Protein AF-A0A944GH85-F1 (afdb_monomer)

Mean predicted aligned error: 10.37 Å

Radius of gyration: 23.71 Å; Cα contacts (8 Å, |Δi|>4): 138; chains: 1; bounding box: 68×37×84 Å

Solvent-accessible surface area (backbone atoms only — not comparable to full-atom values): 10279 Å² total; per-residue (Å²): 141,82,88,80,88,76,78,88,73,72,78,79,69,80,68,76,76,74,79,62,44,59,93,71,36,67,40,36,48,53,29,50,53,38,44,48,54,23,47,62,58,43,55,58,52,75,75,47,80,87,75,68,95,40,72,68,58,46,54,49,38,52,52,55,42,50,52,43,49,52,54,26,48,54,42,37,52,53,26,41,78,73,17,42,66,63,24,52,51,52,31,59,75,52,66,30,61,70,53,49,49,55,51,54,58,59,68,44,48,62,51,52,53,51,43,54,49,42,56,52,53,31,55,53,26,57,76,67,70,36,60,71,57,32,54,49,40,53,52,53,46,52,53,45,52,53,51,54,52,51,51,34,54,49,44,51,68,72,47,93,46,85,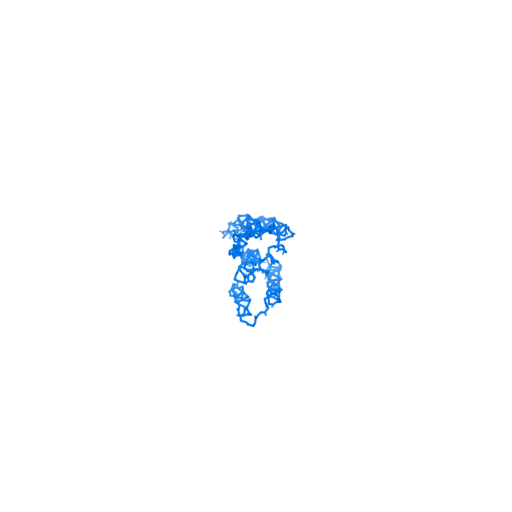84,50,46,62,53,37,48,49,52,51,47,62,57,54,63,75,59,60,134

pLDDT: mean 77.62, std 16.36, range [34.31, 96.69]

Secondary structure (DSSP, 8-state):
---------------------GGG-HHHHHHHHHHHHHHHHHGGGGGS--S---HHHHHHHHHHHHHHHHHHHHHHHHHIIIIIHHHHHHHHHTT-HHHHHHHHHHHHHHHHHHHHHHHHHHHHHHHTT-HHHHHHHHHHHHHHHHHHHHHHHHHHHH---TTTHHHHHHHHHHHHHTT--

Structure (mmCIF, N/CA/C/O backbone):
data_AF-A0A944GH85-F1
#
_entry.id   AF-A0A944GH85-F1
#
loop_
_atom_site.group_PDB
_atom_site.id
_atom_site.type_symbol
_atom_site.label_atom_id
_atom_site.label_alt_id
_atom_site.label_comp_id
_atom_site.label_asym_id
_atom_site.label_entity_id
_atom_site.label_seq_id
_atom_site.pdbx_PDB_ins_code
_atom_site.Cartn_x
_atom_site.Cartn_y
_atom_site.Cartn_z
_atom_site.occupancy
_atom_site.B_iso_or_equiv
_atom_site.auth_seq_id
_atom_site.auth_comp_id
_atom_site.auth_asym_id
_atom_site.auth_atom_id
_atom_site.pdbx_PDB_model_num
ATOM 1 N N . MET A 1 1 ? -49.599 19.030 59.925 1.00 36.84 1 MET A N 1
ATOM 2 C CA . MET A 1 1 ? -49.113 19.370 58.568 1.00 36.84 1 MET A CA 1
ATOM 3 C C . MET A 1 1 ? -48.022 18.384 58.174 1.00 36.84 1 MET A C 1
ATOM 5 O O . MET A 1 1 ? -47.006 18.337 58.848 1.00 36.84 1 MET A O 1
ATOM 9 N N . LYS A 1 2 ? -48.252 17.552 57.149 1.00 38.12 2 LYS A N 1
ATOM 10 C CA . LYS A 1 2 ? -47.251 16.653 56.547 1.00 38.12 2 LYS A CA 1
ATOM 11 C C . LYS A 1 2 ? -47.088 17.080 55.089 1.00 38.12 2 LYS A C 1
ATOM 13 O O . LYS A 1 2 ? -48.038 16.959 54.322 1.00 38.12 2 LYS A O 1
ATOM 18 N N . ILE A 1 3 ? -45.922 17.609 54.735 1.00 49.47 3 ILE A N 1
ATOM 19 C CA . ILE A 1 3 ? -45.565 17.924 53.349 1.00 49.47 3 ILE A CA 1
ATOM 20 C C . ILE A 1 3 ? -45.275 16.588 52.657 1.00 49.47 3 ILE A C 1
ATOM 22 O O . ILE A 1 3 ? -44.368 15.863 53.061 1.00 49.47 3 ILE A O 1
ATOM 26 N N . ARG A 1 4 ? -46.086 16.227 51.657 1.00 47.75 4 ARG A N 1
ATOM 27 C CA . ARG A 1 4 ? -45.824 15.082 50.780 1.00 47.75 4 ARG A CA 1
ATOM 28 C C . ARG A 1 4 ? -44.903 15.547 49.655 1.00 47.75 4 ARG A C 1
ATOM 30 O O . ARG A 1 4 ? -45.365 16.137 48.687 1.00 47.75 4 ARG A O 1
ATOM 37 N N . ILE A 1 5 ? -43.610 15.271 49.797 1.00 58.72 5 ILE A N 1
ATOM 38 C CA . ILE A 1 5 ? -42.673 15.219 48.673 1.00 58.72 5 ILE A CA 1
ATOM 39 C C . ILE A 1 5 ? -42.974 13.893 47.973 1.00 58.72 5 ILE A C 1
ATOM 41 O O . ILE A 1 5 ? -42.560 12.839 48.447 1.00 58.72 5 ILE A O 1
ATOM 45 N N . LEU A 1 6 ? -43.791 13.922 46.920 1.00 44.78 6 LEU A N 1
ATOM 46 C CA . LEU A 1 6 ? -44.064 12.742 46.107 1.00 44.78 6 LEU A CA 1
ATOM 47 C C . LEU A 1 6 ? -43.584 13.000 44.679 1.00 44.78 6 LEU A C 1
ATOM 49 O O . LEU A 1 6 ? -44.248 13.658 43.888 1.00 44.78 6 LEU A O 1
ATOM 53 N N . SER A 1 7 ? -42.399 12.454 44.418 1.00 53.16 7 SER A N 1
ATOM 54 C CA . SER A 1 7 ? -42.011 11.820 43.161 1.00 53.16 7 SER A CA 1
ATOM 55 C C . SER A 1 7 ? -42.133 12.640 41.874 1.00 53.16 7 SER A C 1
ATOM 57 O O . SER A 1 7 ? -42.968 12.348 41.024 1.00 53.16 7 SER A O 1
ATOM 59 N N . LEU A 1 8 ? -41.156 13.520 41.635 1.00 44.78 8 LEU A N 1
ATOM 60 C CA . LEU A 1 8 ? -40.549 13.590 40.301 1.00 44.78 8 LEU A CA 1
ATOM 61 C C . LEU A 1 8 ? -39.548 12.431 40.172 1.00 44.78 8 LEU A C 1
ATOM 63 O O . LEU A 1 8 ? -38.337 12.606 40.262 1.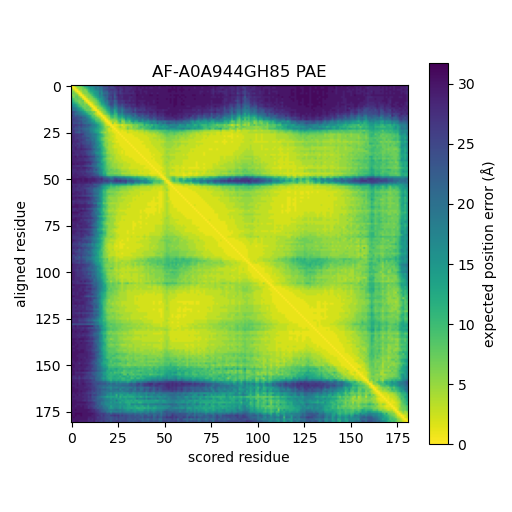00 44.78 8 LEU A O 1
ATOM 67 N N . LEU A 1 9 ? -40.070 11.218 39.981 1.00 48.84 9 LEU A N 1
ATOM 68 C CA . LEU A 1 9 ? -39.314 10.147 39.336 1.00 48.84 9 LEU A CA 1
ATOM 69 C C . LEU A 1 9 ? -39.285 10.492 37.846 1.00 48.84 9 LEU A C 1
ATOM 71 O O . LEU A 1 9 ? -40.096 10.012 37.058 1.00 48.84 9 LEU A O 1
ATOM 75 N N . LEU A 1 10 ? -38.380 11.407 37.489 1.00 48.47 10 LEU A N 1
ATOM 76 C CA . LEU A 1 10 ? -37.886 11.539 36.127 1.00 48.47 10 LEU A CA 1
ATOM 77 C C . LEU A 1 10 ? -37.358 10.160 35.740 1.00 48.47 10 LEU A C 1
ATOM 79 O O . LEU A 1 10 ? -36.330 9.707 36.239 1.00 48.47 10 LEU A O 1
ATOM 83 N N . PHE A 1 11 ? -38.142 9.476 34.914 1.00 44.44 11 PHE A N 1
ATOM 84 C CA . PHE A 1 11 ? -37.763 8.268 34.213 1.00 44.44 11 PHE A CA 1
ATOM 85 C C . PHE A 1 11 ? -36.455 8.543 33.457 1.00 44.44 11 PHE A C 1
ATOM 87 O O . PHE A 1 11 ? -36.460 9.043 32.335 1.00 44.44 11 PHE A O 1
ATOM 94 N N . LEU A 1 12 ? -35.324 8.209 34.080 1.00 48.12 12 LEU A N 1
ATOM 95 C CA . LEU A 1 12 ? -34.090 7.872 33.384 1.00 48.12 12 LEU A CA 1
ATOM 96 C C . LEU A 1 12 ? -34.368 6.561 32.648 1.00 48.12 12 LEU A C 1
ATOM 98 O O . LEU A 1 12 ? -34.052 5.480 33.136 1.00 48.12 12 LEU A O 1
ATOM 102 N N . ILE A 1 13 ? -35.050 6.655 31.506 1.00 51.78 13 ILE A N 1
ATOM 103 C CA . ILE A 1 13 ? -35.059 5.573 30.528 1.00 51.78 13 ILE A CA 1
ATOM 104 C C . ILE A 1 13 ? -33.615 5.512 30.027 1.00 51.78 13 ILE A C 1
ATOM 106 O O . ILE A 1 13 ? -33.159 6.500 29.445 1.00 51.78 13 ILE A O 1
ATOM 110 N N . PRO A 1 14 ? -32.861 4.423 30.260 1.00 44.53 14 PRO A N 1
ATOM 111 C CA . PRO A 1 14 ? -31.633 4.221 29.519 1.00 44.53 14 PRO A CA 1
ATOM 112 C C . PRO A 1 14 ? -32.050 4.114 28.054 1.00 44.53 14 PRO A C 1
ATOM 114 O O . PRO A 1 14 ? -32.664 3.129 27.642 1.00 44.53 14 PRO A O 1
ATOM 117 N N . LEU A 1 15 ? -31.794 5.172 27.281 1.00 46.78 15 LEU A N 1
ATOM 118 C CA . LEU A 1 15 ? -31.817 5.079 25.828 1.00 46.78 15 LEU A CA 1
ATOM 119 C C . LEU A 1 15 ? -30.953 3.864 25.469 1.00 46.78 15 LEU A C 1
ATOM 121 O O . LEU A 1 15 ? -29.864 3.736 26.042 1.00 46.78 15 LEU A O 1
ATOM 125 N N . PRO A 1 16 ? -31.426 2.948 24.603 1.00 42.50 16 PRO A N 1
ATOM 126 C CA . PRO A 1 16 ? -30.591 1.848 24.156 1.00 42.50 16 PRO A CA 1
ATOM 127 C C . PRO A 1 16 ? -29.305 2.476 23.631 1.00 42.50 16 PRO A C 1
ATOM 129 O O . PRO A 1 16 ? -29.359 3.329 22.743 1.00 42.50 16 PRO A O 1
ATOM 132 N N . ALA A 1 17 ? -28.176 2.141 24.260 1.00 50.28 17 ALA A N 1
ATOM 133 C CA . ALA A 1 17 ? -26.875 2.607 23.819 1.00 50.28 17 ALA A CA 1
ATOM 134 C C . ALA A 1 17 ? -26.779 2.244 22.339 1.00 50.28 17 ALA A C 1
ATOM 136 O O . ALA A 1 17 ? -26.830 1.062 21.994 1.00 50.28 17 ALA A O 1
ATOM 137 N N . VAL A 1 18 ? -26.781 3.260 21.473 1.00 56.53 18 VAL A N 1
ATOM 138 C CA . VAL A 1 18 ? -26.717 3.055 20.029 1.00 56.53 18 VAL A CA 1
ATOM 139 C C . VAL A 1 18 ? -25.447 2.252 19.796 1.00 56.53 18 VAL A C 1
ATOM 141 O O . VAL A 1 18 ? -24.365 2.707 20.166 1.00 56.53 18 VAL A O 1
ATOM 144 N N . ALA A 1 19 ? -25.595 1.023 19.298 1.00 57.00 19 ALA A N 1
ATOM 145 C CA . ALA A 1 19 ? -24.461 0.158 19.028 1.00 57.00 19 ALA A CA 1
ATOM 146 C C . ALA A 1 19 ? -23.536 0.914 18.071 1.00 57.00 19 ALA A C 1
ATOM 148 O O . ALA A 1 19 ? -23.935 1.227 16.949 1.00 57.00 19 ALA A O 1
ATOM 149 N N . GLN A 1 20 ? -22.346 1.280 18.548 1.00 60.53 20 GLN A N 1
ATOM 150 C CA . GLN A 1 20 ? -21.395 2.026 17.740 1.00 60.53 20 GLN A CA 1
ATOM 151 C C . GLN A 1 20 ? -20.883 1.101 16.632 1.00 60.53 20 GLN A C 1
ATOM 153 O O . GLN A 1 20 ? -20.233 0.080 16.865 1.00 60.53 20 GLN A O 1
ATOM 158 N N . THR A 1 21 ? -21.261 1.441 15.410 1.00 67.38 21 THR A N 1
ATOM 159 C CA . THR A 1 21 ? -20.809 0.821 14.165 1.00 67.38 21 THR A CA 1
ATOM 160 C C . THR A 1 21 ? -19.754 1.701 13.516 1.00 67.38 21 THR A C 1
ATOM 162 O O . THR A 1 21 ? -19.630 2.884 13.849 1.00 67.38 21 THR A O 1
ATOM 165 N N . TYR A 1 22 ? -19.010 1.134 12.568 1.00 68.56 22 TYR A N 1
ATOM 166 C CA . TYR A 1 22 ? -18.019 1.874 11.794 1.00 68.56 22 TYR A CA 1
ATOM 167 C C . TYR A 1 22 ? -18.619 3.146 11.171 1.00 68.56 22 TYR A C 1
ATOM 169 O O . TYR A 1 22 ? -18.018 4.216 11.248 1.00 68.56 22 TYR A O 1
ATOM 177 N N . GLU A 1 23 ? -19.845 3.065 10.639 1.00 74.75 23 GLU A N 1
ATOM 178 C CA . GLU A 1 23 ? -20.531 4.198 10.012 1.00 74.75 23 GLU A CA 1
ATOM 179 C C . GLU A 1 23 ? -21.079 5.228 11.006 1.00 74.75 23 GLU A C 1
ATOM 181 O O . GLU A 1 23 ? -21.654 6.223 10.583 1.00 74.75 23 GLU A O 1
ATOM 186 N N . THR A 1 24 ? -20.930 5.025 12.314 1.00 75.31 24 THR A N 1
ATOM 187 C CA . THR A 1 24 ? -21.425 5.960 13.346 1.00 75.31 24 THR A CA 1
ATOM 188 C C . THR A 1 24 ? -20.313 6.594 14.177 1.00 75.31 24 THR A C 1
ATOM 190 O O . THR A 1 24 ? -20.596 7.444 15.018 1.00 75.31 24 THR A O 1
ATOM 193 N N . ILE A 1 25 ? -19.056 6.194 13.957 1.00 82.88 25 ILE A N 1
ATOM 194 C CA . ILE A 1 25 ? -17.886 6.743 14.646 1.00 82.88 25 ILE A CA 1
ATOM 195 C C . ILE A 1 25 ? -17.212 7.760 13.718 1.00 82.88 25 ILE A C 1
ATOM 197 O O . ILE A 1 25 ? -16.634 7.379 12.701 1.00 82.88 25 ILE A O 1
ATOM 201 N N . ASP A 1 26 ? -17.235 9.043 14.091 1.00 86.94 26 ASP A N 1
ATOM 202 C CA . ASP A 1 26 ? -16.705 10.149 13.273 1.00 86.94 26 ASP A CA 1
ATOM 203 C C . ASP A 1 26 ? -15.247 9.929 12.838 1.00 86.94 26 ASP A C 1
ATOM 205 O O . ASP A 1 26 ? -14.904 10.142 11.676 1.00 86.94 26 ASP A O 1
ATOM 209 N N . ALA A 1 27 ? -14.393 9.449 13.750 1.00 86.38 27 ALA A N 1
ATOM 210 C CA . ALA A 1 27 ? -12.995 9.141 13.444 1.00 86.38 27 ALA A CA 1
ATOM 211 C C . ALA A 1 27 ? -12.865 8.032 12.386 1.00 86.38 27 ALA A C 1
ATOM 213 O O . ALA A 1 27 ? -12.022 8.120 11.498 1.00 86.38 27 ALA A O 1
ATOM 214 N N . CYS A 1 28 ? -13.727 7.013 12.432 1.00 88.00 28 CYS A N 1
ATOM 215 C CA . CYS A 1 28 ? -13.727 5.935 11.447 1.00 88.00 28 CYS A CA 1
ATOM 216 C C . CYS A 1 28 ? -14.225 6.414 10.081 1.00 88.00 28 CYS A C 1
ATOM 218 O O . CYS A 1 28 ? -13.621 6.087 9.065 1.00 88.00 28 CYS A O 1
ATOM 220 N N . GLN A 1 29 ? -15.267 7.249 10.037 1.00 88.31 29 GLN A N 1
ATOM 221 C CA . GLN A 1 29 ? -15.730 7.854 8.785 1.00 88.31 29 GLN A CA 1
ATOM 222 C C . GLN A 1 29 ? -14.679 8.782 8.159 1.00 88.31 29 GLN A C 1
ATOM 224 O O . GLN A 1 29 ? -14.500 8.793 6.940 1.00 88.31 29 GLN A O 1
ATOM 229 N N . ALA A 1 30 ? -13.996 9.585 8.982 1.00 88.81 30 ALA A N 1
ATOM 230 C CA . ALA A 1 30 ? -12.941 10.476 8.514 1.00 88.81 30 ALA A CA 1
ATOM 231 C C . ALA A 1 30 ? -11.770 9.683 7.928 1.00 88.81 30 ALA A C 1
ATOM 233 O O . ALA A 1 30 ? -11.356 9.964 6.803 1.00 88.81 30 ALA A O 1
ATOM 234 N N . LEU A 1 31 ? -11.327 8.650 8.647 1.00 89.69 31 LEU A N 1
ATOM 235 C CA . LEU A 1 31 ? -10.299 7.725 8.193 1.00 89.69 31 LEU A CA 1
ATOM 236 C C . LEU A 1 31 ? -10.677 7.052 6.869 1.00 89.69 31 LEU A C 1
ATOM 238 O O . LEU A 1 31 ? -9.885 7.061 5.933 1.00 89.69 31 LEU A O 1
ATOM 242 N N . ASP A 1 32 ? -11.894 6.516 6.761 1.00 87.06 32 ASP A N 1
ATOM 243 C CA . ASP A 1 32 ? -12.353 5.814 5.558 1.00 87.06 32 ASP A CA 1
ATOM 244 C C . ASP A 1 32 ? -12.376 6.708 4.324 1.00 87.06 32 ASP A C 1
ATOM 246 O O . ASP A 1 32 ? -11.899 6.333 3.254 1.00 87.06 32 ASP A O 1
ATOM 250 N N . ARG A 1 33 ? -12.893 7.927 4.477 1.00 89.69 33 ARG A N 1
ATOM 251 C CA . ARG A 1 33 ? -12.930 8.912 3.398 1.00 89.69 33 ARG A CA 1
ATOM 252 C C . ARG A 1 33 ? -11.527 9.263 2.910 1.00 89.69 33 ARG A C 1
ATOM 254 O O . ARG A 1 33 ? -11.320 9.378 1.706 1.00 89.69 33 ARG A O 1
ATOM 261 N N . GLU A 1 34 ? -10.576 9.449 3.821 1.00 91.38 34 GLU A N 1
ATOM 262 C CA . GLU A 1 34 ? -9.202 9.800 3.454 1.00 91.38 34 GLU A CA 1
ATOM 263 C C . GLU A 1 34 ? -8.447 8.614 2.831 1.00 91.38 34 GLU A C 1
ATOM 265 O O . GLU A 1 34 ? -7.757 8.799 1.826 1.00 91.38 34 GLU A O 1
ATOM 270 N N . ILE A 1 35 ? -8.645 7.389 3.338 1.00 88.19 35 ILE A N 1
ATOM 271 C CA . ILE A 1 35 ? -8.123 6.165 2.707 1.00 88.19 35 ILE A CA 1
ATOM 272 C C . ILE A 1 35 ? -8.722 5.989 1.306 1.00 88.19 35 ILE A C 1
ATOM 274 O O . ILE A 1 35 ? -7.991 5.702 0.361 1.00 88.19 35 ILE A O 1
ATOM 278 N N . THR A 1 36 ? -10.029 6.208 1.145 1.00 88.31 36 THR A N 1
ATOM 279 C CA . THR A 1 36 ? -10.709 6.122 -0.156 1.00 88.31 36 THR A CA 1
ATOM 280 C C . THR A 1 36 ? -10.138 7.139 -1.143 1.00 88.31 36 THR A C 1
ATOM 282 O O . THR A 1 36 ? -9.809 6.779 -2.269 1.00 88.31 36 THR A O 1
ATOM 285 N N . ALA A 1 37 ? -9.918 8.385 -0.717 1.00 90.00 37 ALA A N 1
ATOM 286 C CA . ALA A 1 37 ? -9.297 9.405 -1.563 1.00 90.00 37 ALA A CA 1
ATOM 287 C C . ALA A 1 37 ? -7.867 9.024 -1.992 1.00 90.00 37 ALA A C 1
ATOM 289 O O . ALA A 1 37 ? -7.476 9.260 -3.135 1.00 90.00 37 ALA A O 1
ATOM 290 N N . ALA A 1 38 ? -7.083 8.406 -1.101 1.00 90.25 38 ALA A N 1
ATOM 291 C CA . ALA A 1 38 ? -5.763 7.885 -1.453 1.00 90.25 38 ALA A CA 1
ATOM 292 C C . ALA A 1 38 ? -5.863 6.762 -2.504 1.00 90.25 38 ALA A C 1
ATOM 294 O O . ALA A 1 38 ? -5.068 6.706 -3.439 1.00 90.25 38 ALA A O 1
ATOM 295 N N . GLN A 1 39 ? -6.866 5.890 -2.405 1.00 86.38 39 GLN A N 1
ATOM 296 C CA . GLN A 1 39 ? -7.080 4.819 -3.383 1.00 86.38 39 GLN A CA 1
ATOM 297 C C . GLN A 1 39 ? -7.528 5.324 -4.750 1.00 86.38 39 GLN A C 1
ATOM 299 O O . GLN A 1 39 ? -7.092 4.790 -5.770 1.00 86.38 39 GLN A O 1
ATOM 304 N N . GLU A 1 40 ? -8.367 6.356 -4.789 1.00 90.50 40 GLU A N 1
ATOM 305 C CA . GLU A 1 40 ? -8.759 7.005 -6.040 1.00 90.50 40 GLU A CA 1
ATOM 306 C C . GLU A 1 40 ? -7.543 7.585 -6.774 1.00 90.50 40 GLU A C 1
ATOM 308 O O . GLU A 1 40 ? -7.435 7.437 -7.992 1.00 90.50 40 GLU A O 1
ATOM 313 N N . GLU A 1 41 ? -6.585 8.165 -6.043 1.00 91.00 41 GLU A N 1
ATOM 314 C CA . GLU A 1 41 ? -5.301 8.592 -6.613 1.00 91.00 41 GLU A CA 1
ATOM 315 C C . GLU A 1 41 ? -4.503 7.393 -7.149 1.00 91.00 41 GLU A C 1
ATOM 317 O O . GLU A 1 41 ? -4.009 7.407 -8.281 1.00 91.00 41 GLU A O 1
ATOM 322 N N . ALA A 1 42 ? -4.422 6.318 -6.364 1.00 91.19 42 ALA A N 1
ATOM 323 C CA . ALA A 1 42 ? -3.682 5.113 -6.719 1.00 91.19 42 ALA A CA 1
ATOM 324 C C . ALA A 1 42 ? -4.261 4.375 -7.940 1.00 91.19 42 ALA A C 1
ATOM 326 O O . ALA A 1 42 ? -3.537 3.650 -8.625 1.00 91.19 42 ALA A O 1
ATOM 327 N N . ALA A 1 43 ? -5.539 4.586 -8.274 1.00 90.56 43 ALA A N 1
ATOM 328 C CA . ALA A 1 43 ? -6.177 3.989 -9.446 1.00 90.56 43 ALA A CA 1
ATOM 329 C C . ALA A 1 43 ? -5.468 4.356 -10.764 1.00 90.56 43 ALA A C 1
ATOM 331 O O . ALA A 1 43 ? -5.533 3.593 -11.735 1.00 90.56 43 ALA A O 1
ATOM 332 N N . ALA A 1 44 ? -4.739 5.478 -10.806 1.00 91.50 44 ALA A N 1
ATOM 333 C CA . ALA A 1 44 ? -3.925 5.870 -11.954 1.00 91.50 44 ALA A CA 1
ATOM 334 C C . ALA A 1 44 ? -2.807 4.859 -12.282 1.00 91.50 44 ALA A C 1
ATOM 336 O O . ALA A 1 44 ? -2.472 4.700 -13.456 1.00 91.50 44 ALA A O 1
ATOM 337 N N . LEU A 1 45 ? -2.307 4.102 -11.294 1.00 92.94 45 LEU A N 1
ATOM 338 C CA . LEU A 1 45 ? -1.290 3.055 -11.489 1.00 92.94 45 LEU A CA 1
ATOM 339 C C . LEU A 1 45 ? -1.751 1.943 -12.436 1.00 92.94 45 LEU A C 1
ATOM 341 O O . LEU A 1 45 ? -0.931 1.269 -13.057 1.00 92.94 45 LEU A O 1
ATOM 345 N N . SER A 1 46 ? -3.066 1.731 -12.552 1.00 89.19 46 SER A N 1
ATOM 346 C CA . SER A 1 46 ? -3.623 0.690 -13.419 1.00 89.19 46 SER A CA 1
ATOM 347 C C . SER A 1 46 ? -3.314 0.906 -14.903 1.00 89.19 46 SER A C 1
ATOM 349 O O . SER A 1 46 ? -3.259 -0.088 -15.623 1.00 89.19 46 SER A O 1
ATOM 351 N N . LYS A 1 47 ? -3.070 2.162 -15.310 1.00 89.94 47 LYS A N 1
ATOM 352 C CA . LYS A 1 47 ? -2.821 2.613 -16.692 1.00 89.94 47 LYS A CA 1
ATOM 353 C C . LYS A 1 47 ? -1.343 2.590 -17.099 1.00 89.94 47 LYS A C 1
ATOM 355 O O . LYS A 1 47 ? -1.005 3.022 -18.193 1.00 89.94 47 LYS A O 1
ATOM 360 N N . LEU A 1 48 ? -0.458 2.199 -16.184 1.00 92.38 48 LEU A N 1
ATOM 361 C CA . LEU A 1 48 ? 0.981 2.147 -16.426 1.00 92.38 48 LEU A CA 1
ATOM 362 C C . LEU A 1 48 ? 1.379 0.749 -16.902 1.00 92.38 48 LEU A C 1
ATOM 364 O O . LEU A 1 48 ? 0.795 -0.252 -16.468 1.00 92.38 48 LEU A O 1
ATOM 368 N N . PHE A 1 49 ? 2.424 0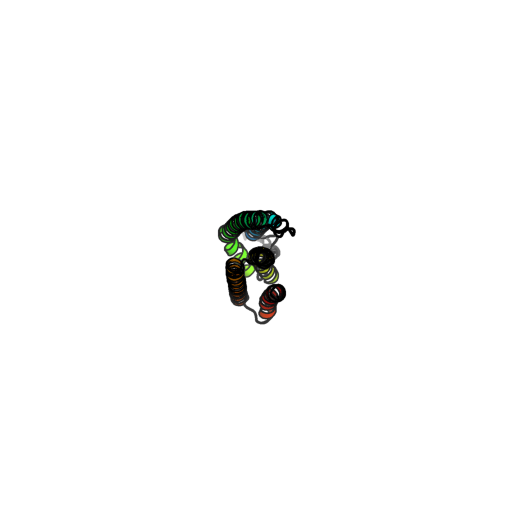.691 -17.728 1.00 89.38 49 PHE A N 1
ATOM 369 C CA . PHE A 1 49 ? 2.977 -0.528 -18.314 1.00 89.38 49 PHE A CA 1
ATOM 370 C C . PHE A 1 49 ? 2.024 -1.261 -19.277 1.00 89.38 49 PHE A C 1
ATOM 372 O O . PHE A 1 49 ? 1.990 -2.493 -19.300 1.00 89.38 49 PHE A O 1
ATOM 379 N N . ASP A 1 50 ? 1.288 -0.525 -20.118 1.00 80.19 50 ASP A N 1
ATOM 380 C CA . ASP A 1 50 ? 0.305 -1.055 -21.088 1.00 80.19 50 ASP A CA 1
ATOM 381 C C . ASP A 1 50 ? 0.929 -1.755 -22.330 1.00 80.19 50 ASP A C 1
ATOM 383 O O . ASP A 1 50 ? 0.379 -1.748 -23.431 1.00 80.19 50 ASP A O 1
ATOM 387 N N . GLY A 1 51 ? 2.063 -2.442 -22.157 1.00 63.97 51 GLY A N 1
ATOM 388 C CA . GLY A 1 51 ? 2.536 -3.461 -23.107 1.00 63.97 51 GLY A CA 1
ATOM 389 C C . GLY A 1 51 ? 3.548 -3.013 -24.165 1.00 63.97 51 GLY A C 1
ATOM 390 O O . GLY A 1 51 ? 3.811 -3.761 -25.108 1.00 63.97 51 GLY A O 1
ATOM 391 N N . THR A 1 52 ? 4.165 -1.841 -24.021 1.00 64.94 52 THR A N 1
ATOM 392 C CA . THR A 1 52 ? 5.325 -1.448 -24.835 1.00 64.94 52 THR A CA 1
ATOM 393 C C . THR A 1 52 ? 6.634 -1.870 -24.169 1.00 64.94 52 THR A C 1
ATOM 395 O O . THR A 1 52 ? 6.995 -1.342 -23.121 1.00 64.94 52 THR A O 1
ATOM 398 N N . ASN A 1 53 ? 7.387 -2.770 -24.812 1.00 71.75 53 ASN A N 1
ATOM 399 C CA . ASN A 1 53 ? 8.778 -3.095 -24.455 1.00 71.75 53 ASN A CA 1
ATOM 400 C C . ASN A 1 53 ? 9.739 -2.005 -24.967 1.00 71.75 53 ASN A C 1
ATOM 402 O O . ASN A 1 53 ? 10.685 -2.288 -25.700 1.00 71.75 53 ASN A O 1
ATOM 406 N N . ASP A 1 54 ? 9.453 -0.752 -24.621 1.00 88.56 54 ASP A N 1
ATOM 407 C CA . ASP A 1 54 ? 10.290 0.407 -24.918 1.00 88.56 54 ASP A CA 1
ATOM 408 C C . ASP A 1 54 ? 10.928 0.913 -23.621 1.00 88.56 54 ASP A C 1
ATOM 410 O O . ASP A 1 54 ? 10.250 1.069 -22.604 1.00 88.56 54 ASP A O 1
ATOM 414 N N . GLU A 1 55 ? 12.238 1.156 -23.642 1.00 89.88 55 GLU A N 1
ATOM 415 C CA . GLU A 1 55 ? 12.981 1.553 -22.443 1.00 89.88 55 GLU A CA 1
ATOM 416 C C . GLU A 1 55 ? 12.584 2.949 -21.941 1.00 89.88 55 GLU A C 1
ATOM 418 O O . GLU A 1 55 ? 12.506 3.173 -20.733 1.00 89.88 55 GLU A O 1
ATOM 423 N N . THR A 1 56 ? 12.274 3.881 -22.846 1.00 92.38 56 THR A N 1
ATOM 424 C CA . THR A 1 56 ? 11.871 5.244 -22.469 1.00 92.38 56 THR A CA 1
ATOM 425 C C . THR A 1 56 ? 10.480 5.238 -21.847 1.00 92.38 56 THR A C 1
ATOM 427 O O . THR A 1 56 ? 10.264 5.878 -20.816 1.00 92.38 56 THR A O 1
ATOM 430 N N . ALA A 1 57 ? 9.548 4.485 -22.433 1.00 92.06 57 ALA A N 1
ATOM 431 C CA . ALA A 1 57 ? 8.215 4.281 -21.882 1.00 92.06 57 ALA A CA 1
ATOM 432 C C . ALA A 1 57 ? 8.291 3.604 -20.507 1.00 92.06 57 ALA A C 1
ATOM 434 O O . ALA A 1 57 ? 7.695 4.095 -19.556 1.00 92.06 57 ALA A O 1
ATOM 435 N N . TYR A 1 58 ? 9.108 2.555 -20.367 1.00 93.50 58 TYR A N 1
ATOM 436 C CA . TYR A 1 58 ? 9.320 1.870 -19.091 1.00 93.50 58 TYR A CA 1
ATOM 437 C C . TYR A 1 58 ? 9.818 2.810 -17.985 1.00 93.50 58 TYR A C 1
ATOM 439 O O . TYR A 1 58 ? 9.247 2.825 -16.897 1.00 9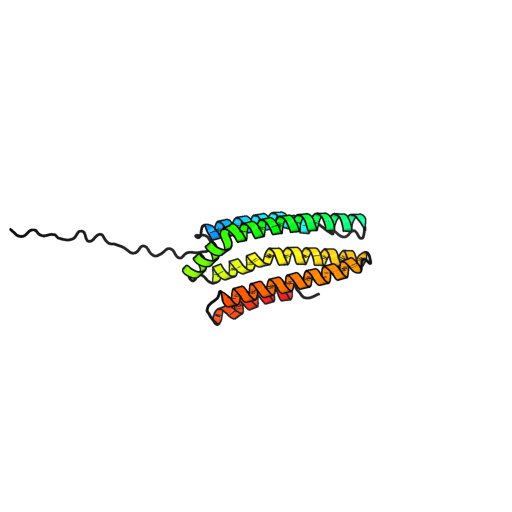3.50 58 TYR A O 1
ATOM 447 N N . LEU A 1 59 ? 10.860 3.606 -18.245 1.00 94.19 59 LEU A N 1
ATOM 448 C CA . LEU A 1 59 ? 11.402 4.533 -17.245 1.00 94.19 59 LEU A CA 1
ATOM 449 C C . LEU A 1 59 ? 10.409 5.651 -16.901 1.00 94.19 59 LEU A C 1
ATOM 451 O O . LEU A 1 59 ? 10.333 6.068 -15.745 1.00 94.19 59 LEU A O 1
ATOM 455 N N . THR A 1 60 ? 9.635 6.109 -17.887 1.00 94.88 60 THR A N 1
ATOM 456 C CA . THR A 1 60 ? 8.580 7.115 -17.696 1.00 94.88 60 THR A CA 1
ATOM 457 C C . THR A 1 60 ? 7.466 6.575 -16.804 1.00 94.88 60 THR A C 1
ATOM 459 O O . THR A 1 60 ? 7.127 7.199 -15.799 1.00 94.88 60 THR A O 1
ATOM 462 N N . ASP A 1 61 ? 6.954 5.386 -17.119 1.00 95.44 61 ASP A N 1
ATOM 463 C CA . ASP A 1 61 ? 5.910 4.716 -16.345 1.00 95.44 61 ASP A CA 1
ATOM 464 C C . ASP A 1 61 ? 6.389 4.376 -14.932 1.00 95.44 61 ASP A C 1
ATOM 466 O O . ASP A 1 61 ? 5.650 4.551 -13.963 1.00 95.44 61 ASP A O 1
ATOM 470 N N . LEU A 1 62 ? 7.645 3.945 -14.785 1.00 95.06 62 LEU A N 1
ATOM 471 C CA . LEU A 1 62 ? 8.240 3.686 -13.480 1.00 95.06 62 LEU A CA 1
ATOM 472 C C . LEU A 1 62 ? 8.304 4.964 -12.634 1.00 95.06 62 LEU A C 1
ATOM 474 O O . LEU A 1 62 ? 7.909 4.947 -11.469 1.00 95.06 62 LEU A O 1
ATOM 478 N N . TYR A 1 63 ? 8.767 6.073 -13.213 1.00 95.62 63 TYR A N 1
ATOM 479 C CA . TYR A 1 63 ? 8.853 7.359 -12.522 1.00 95.62 63 TYR A CA 1
ATOM 480 C C . TYR A 1 63 ? 7.476 7.894 -12.106 1.00 95.62 63 TYR A C 1
ATOM 482 O O . TYR A 1 63 ? 7.285 8.275 -10.948 1.00 95.62 63 TYR A O 1
ATOM 490 N N . GLU A 1 64 ? 6.502 7.894 -13.019 1.00 96.38 64 GLU A N 1
ATOM 491 C CA . GLU A 1 64 ? 5.141 8.340 -12.708 1.00 96.38 64 GLU A CA 1
ATOM 492 C C . GLU A 1 64 ? 4.468 7.428 -11.682 1.00 96.38 64 GLU A C 1
ATOM 494 O O . GLU A 1 64 ? 3.833 7.910 -10.743 1.00 96.38 64 GLU A O 1
ATOM 499 N N . GLY A 1 65 ? 4.677 6.117 -11.786 1.00 96.00 65 GLY A N 1
ATOM 500 C CA . GLY A 1 65 ? 4.171 5.168 -10.808 1.00 96.00 65 GLY A CA 1
ATOM 501 C C . GLY A 1 65 ? 4.746 5.380 -9.410 1.00 96.00 65 GLY A C 1
ATOM 502 O O . GLY A 1 65 ? 3.991 5.406 -8.439 1.00 96.00 65 GLY A O 1
ATOM 503 N N . ILE A 1 66 ? 6.055 5.625 -9.295 1.00 94.75 66 ILE A N 1
ATOM 504 C CA . ILE A 1 66 ? 6.688 5.961 -8.012 1.00 94.75 66 ILE A CA 1
ATOM 505 C C . ILE A 1 66 ? 6.092 7.252 -7.437 1.00 94.75 66 ILE A C 1
ATOM 507 O O . ILE A 1 66 ? 5.744 7.275 -6.260 1.00 94.75 66 ILE A O 1
ATOM 511 N N . LYS A 1 67 ? 5.896 8.302 -8.246 1.00 96.69 67 LYS A N 1
ATOM 512 C CA . LYS A 1 67 ? 5.263 9.553 -7.785 1.00 96.69 67 LYS A CA 1
ATOM 513 C C . LYS A 1 67 ? 3.858 9.331 -7.232 1.00 96.69 67 LYS A C 1
ATOM 515 O O . LYS A 1 67 ? 3.534 9.859 -6.167 1.00 96.69 67 LYS A O 1
ATOM 520 N N . ILE A 1 68 ? 3.035 8.557 -7.940 1.00 95.62 68 ILE A N 1
ATOM 521 C CA . ILE A 1 68 ? 1.675 8.224 -7.497 1.00 95.62 68 ILE A CA 1
ATOM 522 C C . ILE A 1 68 ? 1.727 7.442 -6.180 1.00 95.62 68 ILE A C 1
ATOM 524 O O . ILE A 1 68 ? 0.984 7.762 -5.251 1.00 95.62 68 ILE A O 1
ATOM 528 N N . LEU A 1 69 ? 2.626 6.459 -6.063 1.00 93.12 69 LEU A N 1
ATOM 529 C CA . LEU A 1 69 ? 2.794 5.672 -4.840 1.00 93.12 69 LEU A CA 1
ATOM 530 C C . LEU A 1 69 ? 3.260 6.517 -3.655 1.00 93.12 69 LEU A C 1
ATOM 532 O O . LEU A 1 69 ? 2.705 6.371 -2.569 1.00 93.12 69 LEU A O 1
ATOM 536 N N . THR A 1 70 ? 4.220 7.424 -3.849 1.00 92.06 70 THR A N 1
ATOM 537 C CA . THR A 1 70 ? 4.672 8.343 -2.795 1.00 92.06 70 THR A CA 1
ATOM 538 C C . THR A 1 70 ? 3.523 9.218 -2.309 1.00 92.06 70 THR A C 1
ATOM 540 O O . THR A 1 70 ? 3.245 9.244 -1.113 1.00 92.06 70 THR A O 1
ATOM 543 N N . LYS A 1 71 ? 2.790 9.861 -3.227 1.00 93.62 71 LYS A N 1
ATOM 544 C CA . LYS A 1 71 ? 1.641 10.707 -2.876 1.00 93.62 71 LYS A CA 1
ATOM 545 C C . LYS A 1 71 ? 0.548 9.917 -2.150 1.00 93.62 71 LYS A C 1
ATOM 547 O O . LYS A 1 71 ? 0.035 10.364 -1.129 1.00 93.62 71 LYS A O 1
ATOM 552 N N . THR A 1 72 ? 0.213 8.732 -2.655 1.00 91.75 72 THR A N 1
ATOM 553 C CA . THR A 1 72 ? -0.782 7.843 -2.037 1.00 91.75 72 THR A CA 1
ATOM 554 C C . THR A 1 72 ? -0.349 7.425 -0.631 1.00 91.75 72 THR A C 1
ATOM 556 O O . THR A 1 72 ? -1.154 7.459 0.298 1.00 91.75 72 THR A O 1
ATOM 559 N N . GLY A 1 73 ? 0.926 7.060 -0.462 1.00 88.69 73 GLY A N 1
ATOM 560 C CA . GLY A 1 73 ? 1.501 6.697 0.829 1.00 88.69 73 GLY A CA 1
ATOM 561 C C . GLY A 1 73 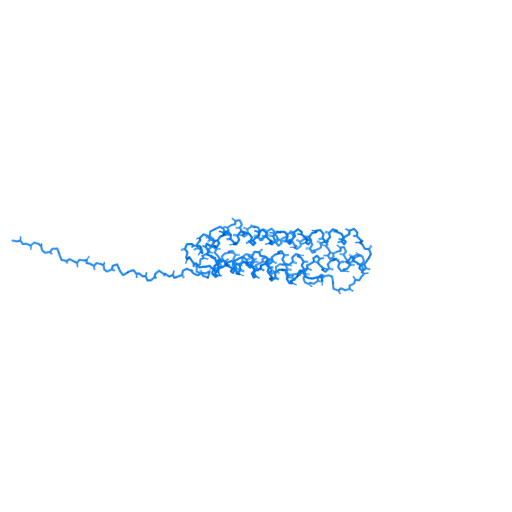? 1.425 7.846 1.830 1.00 88.69 73 GLY A C 1
ATOM 562 O O . GLY A 1 73 ? 0.952 7.647 2.942 1.00 88.69 73 GLY A O 1
ATOM 563 N N . GLU A 1 74 ? 1.804 9.061 1.430 1.00 91.38 74 GLU A N 1
ATOM 564 C CA . GLU A 1 74 ? 1.693 10.260 2.273 1.00 91.38 74 GLU A CA 1
ATOM 565 C C . GLU A 1 74 ? 0.250 10.542 2.706 1.00 91.38 74 GLU A C 1
ATOM 567 O O . GLU A 1 74 ? 0.001 10.835 3.877 1.00 91.38 74 GLU A O 1
ATOM 572 N N . MET A 1 75 ? -0.713 10.428 1.784 1.00 92.25 75 MET A N 1
ATOM 573 C CA . MET A 1 75 ? -2.136 10.584 2.102 1.00 92.25 75 MET A CA 1
ATOM 574 C C . MET A 1 75 ? -2.597 9.537 3.118 1.00 92.25 75 MET A C 1
ATOM 576 O O . MET A 1 75 ? -3.262 9.884 4.093 1.00 92.25 75 MET A O 1
ATOM 580 N N . PHE A 1 76 ? -2.206 8.276 2.921 1.00 89.25 76 PHE A N 1
ATOM 581 C CA . PHE A 1 76 ? -2.540 7.191 3.835 1.00 89.25 76 PHE A CA 1
ATOM 582 C C . PHE A 1 76 ? -1.922 7.396 5.225 1.00 89.25 76 PHE A C 1
ATOM 584 O O . PHE A 1 76 ? -2.639 7.317 6.220 1.00 89.25 76 PHE A O 1
ATOM 591 N N . PHE A 1 77 ? -0.626 7.714 5.310 1.00 87.81 77 PHE A N 1
ATOM 592 C CA . PHE A 1 77 ? 0.047 7.956 6.591 1.00 87.81 77 PHE A CA 1
ATOM 593 C C . PHE A 1 77 ? -0.574 9.127 7.343 1.00 87.81 77 PHE A C 1
ATOM 595 O O . PHE A 1 77 ? -0.825 9.023 8.538 1.00 87.81 77 PHE A O 1
ATOM 602 N N . LYS A 1 78 ? -0.904 10.215 6.642 1.00 91.88 78 LYS A N 1
ATOM 603 C CA . LYS A 1 78 ? -1.577 11.360 7.255 1.00 91.88 78 LYS A CA 1
ATOM 604 C C . LYS A 1 78 ? -2.961 10.995 7.802 1.00 91.88 78 LYS A C 1
ATOM 606 O O . LYS A 1 78 ? -3.316 11.456 8.889 1.00 91.88 78 LYS A O 1
ATOM 611 N N . ALA A 1 79 ? -3.725 10.188 7.068 1.00 90.31 79 ALA A N 1
ATOM 612 C CA . ALA A 1 79 ? -5.035 9.714 7.503 1.00 90.31 79 ALA A CA 1
ATOM 613 C C . ALA A 1 79 ? -4.922 8.825 8.749 1.00 90.31 79 ALA A C 1
ATOM 615 O O . ALA A 1 79 ? -5.652 9.026 9.722 1.00 90.31 79 ALA A O 1
ATOM 616 N N . ALA A 1 80 ? -3.971 7.887 8.736 1.00 87.19 80 ALA A N 1
ATOM 617 C CA . ALA A 1 80 ? -3.671 7.014 9.863 1.00 87.19 80 ALA A CA 1
ATOM 618 C C . ALA A 1 80 ? -3.259 7.832 11.098 1.00 87.19 80 ALA A C 1
ATOM 620 O O . ALA A 1 80 ? -3.940 7.771 12.120 1.00 87.19 80 ALA A O 1
ATOM 621 N N . ASP A 1 81 ? -2.251 8.700 10.984 1.00 87.50 81 ASP A N 1
ATOM 622 C CA . ASP A 1 81 ? -1.782 9.556 12.084 1.00 87.50 81 ASP A CA 1
ATOM 623 C C . ASP A 1 81 ? -2.904 10.412 12.692 1.00 87.50 81 ASP A C 1
ATOM 625 O O . ASP A 1 81 ? -2.927 10.655 13.901 1.00 87.50 81 ASP A O 1
ATOM 629 N N . SER A 1 82 ? -3.843 10.870 11.862 1.00 89.19 82 SER A N 1
ATOM 630 C CA . SER A 1 82 ? -4.924 11.757 12.298 1.00 89.19 82 SER A CA 1
ATOM 631 C C . SER A 1 82 ? -6.080 11.014 12.973 1.00 89.19 82 SER A C 1
ATOM 633 O O . SER A 1 82 ? -6.684 11.558 13.899 1.00 89.19 82 SER A O 1
ATOM 635 N N . HIS A 1 83 ? -6.409 9.796 12.523 1.00 90.75 83 HIS A N 1
ATOM 636 C CA . HIS A 1 83 ? -7.700 9.169 12.846 1.00 90.75 83 HIS A CA 1
ATOM 637 C C . HIS A 1 83 ? -7.633 7.695 13.273 1.00 90.75 83 HIS A C 1
ATOM 639 O O . HIS A 1 83 ? -8.576 7.225 13.915 1.00 90.75 83 HIS A O 1
ATOM 645 N N . GLU A 1 84 ? -6.556 6.958 12.963 1.00 87.12 84 GLU A N 1
ATOM 646 C CA . GLU A 1 84 ? -6.451 5.506 13.207 1.00 87.12 84 GLU A CA 1
ATOM 647 C C . GLU A 1 84 ? -6.696 5.152 14.671 1.00 87.12 84 GLU A C 1
ATOM 649 O O . GLU A 1 84 ? -7.593 4.365 14.974 1.00 87.12 84 GLU A O 1
ATOM 654 N N . THR A 1 85 ? -5.916 5.734 15.583 1.00 87.38 85 THR A N 1
ATOM 655 C CA . THR A 1 85 ? -5.960 5.368 17.005 1.00 87.38 85 THR A CA 1
ATOM 656 C C . THR A 1 85 ? -7.343 5.629 17.595 1.00 87.38 85 THR A C 1
ATOM 658 O O . THR A 1 85 ? -7.916 4.754 18.238 1.00 87.38 85 THR A O 1
ATOM 661 N N . ALA A 1 86 ? -7.929 6.792 17.298 1.00 87.88 86 ALA A N 1
ATOM 662 C CA . ALA A 1 86 ? -9.257 7.155 17.781 1.00 87.88 86 ALA A CA 1
ATOM 663 C C . ALA A 1 86 ? -10.354 6.226 17.231 1.00 87.88 86 ALA A C 1
ATOM 665 O O . ALA A 1 86 ? -11.248 5.825 17.977 1.00 87.88 86 ALA A O 1
ATOM 666 N N . CYS A 1 87 ? -10.279 5.846 15.949 1.00 89.12 87 CYS A N 1
ATOM 667 C CA . CYS A 1 87 ? -11.199 4.871 15.365 1.00 89.12 87 CYS A CA 1
ATOM 668 C C . CYS A 1 87 ? -11.035 3.485 16.015 1.00 89.12 87 CYS A C 1
ATOM 670 O O . CYS A 1 87 ? -12.021 2.894 16.458 1.00 89.12 87 CYS A O 1
ATOM 672 N N . LYS A 1 88 ? -9.798 2.982 16.139 1.00 84.69 88 LYS A N 1
ATOM 673 C CA . LYS A 1 88 ? -9.501 1.678 16.757 1.00 84.69 88 LYS A CA 1
ATOM 674 C C . LYS A 1 88 ? -9.993 1.601 18.199 1.00 84.69 88 LYS A C 1
ATOM 676 O O . LYS A 1 88 ? -10.642 0.621 18.563 1.00 84.69 88 LYS A O 1
ATOM 681 N N . ASP A 1 89 ? -9.721 2.620 19.007 1.00 85.88 89 ASP A N 1
ATOM 682 C CA . ASP A 1 89 ? -10.123 2.650 20.415 1.00 85.88 89 ASP A CA 1
ATOM 683 C C . ASP A 1 89 ? -11.647 2.673 20.569 1.00 85.88 89 ASP A C 1
ATOM 685 O O . ASP A 1 89 ? -12.194 1.948 21.405 1.00 85.88 89 ASP A O 1
ATOM 689 N N . ALA A 1 90 ? -12.351 3.430 19.722 1.00 85.00 90 ALA A N 1
ATOM 690 C CA . ALA A 1 90 ? -13.811 3.451 19.703 1.00 85.00 90 ALA A CA 1
ATOM 691 C C . ALA A 1 90 ? -14.403 2.086 19.305 1.00 85.00 90 ALA A C 1
ATOM 693 O O . ALA A 1 90 ? -15.309 1.588 19.975 1.00 85.00 90 ALA A O 1
ATOM 694 N N . LEU A 1 91 ? -13.854 1.431 18.275 1.00 83.06 91 LEU A N 1
ATOM 695 C CA . LEU A 1 91 ? -14.290 0.096 17.844 1.00 83.06 91 LEU A CA 1
ATOM 696 C C . LEU A 1 91 ? -14.048 -0.975 18.919 1.00 83.06 91 LEU A C 1
ATOM 698 O O . LEU A 1 91 ? -14.923 -1.809 19.167 1.00 83.06 91 LEU A O 1
ATOM 702 N N . LYS A 1 92 ? -12.901 -0.916 19.609 1.00 81.50 92 LYS A N 1
ATOM 703 C CA . LYS A 1 92 ? -12.588 -1.790 20.752 1.00 81.50 92 LYS A CA 1
ATOM 704 C C . LYS A 1 92 ? -13.546 -1.557 21.921 1.00 81.50 92 LYS A C 1
ATOM 706 O O . LYS A 1 92 ? -14.069 -2.519 22.482 1.00 81.50 92 LYS A O 1
ATOM 711 N N . ALA A 1 93 ? -13.822 -0.299 22.271 1.00 82.50 93 ALA A N 1
ATOM 712 C CA . ALA A 1 93 ? -14.772 0.048 23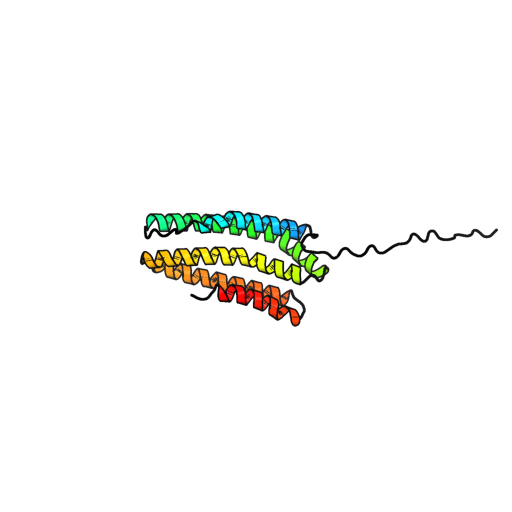.330 1.00 82.50 93 ALA A CA 1
ATOM 713 C C . ALA A 1 93 ? -16.199 -0.430 23.004 1.00 82.50 93 ALA A C 1
ATOM 715 O O . ALA A 1 93 ? -16.914 -0.907 23.889 1.00 82.50 93 ALA A O 1
ATOM 716 N N . ALA A 1 94 ? -16.580 -0.372 21.726 1.00 78.38 94 ALA A N 1
ATOM 717 C CA . ALA A 1 94 ? -17.842 -0.887 21.209 1.00 78.38 94 ALA A CA 1
ATOM 718 C C . ALA A 1 94 ? -17.898 -2.424 21.114 1.00 78.38 94 ALA A C 1
ATOM 720 O O . ALA A 1 94 ? -18.974 -2.971 20.866 1.00 78.38 94 ALA A O 1
ATOM 721 N N . LYS A 1 95 ? -16.770 -3.126 21.314 1.00 78.19 95 LYS A N 1
ATOM 722 C CA . LYS A 1 95 ? -16.617 -4.580 21.107 1.00 78.19 95 LYS A CA 1
ATOM 723 C C . LYS A 1 95 ? -17.052 -5.024 19.705 1.00 78.19 95 LYS A C 1
ATOM 725 O O . LYS A 1 95 ? -17.630 -6.097 19.531 1.00 78.19 95 LYS A O 1
ATOM 730 N N . ASN A 1 96 ? -16.812 -4.170 18.711 1.00 75.69 96 ASN A N 1
ATOM 731 C CA . ASN A 1 96 ? -17.215 -4.397 17.330 1.00 75.69 96 ASN A CA 1
ATOM 732 C C . ASN A 1 96 ? -16.033 -4.925 16.511 1.00 75.69 96 ASN A C 1
ATOM 734 O O . ASN A 1 96 ? -15.423 -4.212 15.714 1.00 75.69 96 ASN A O 1
ATOM 738 N N . ASP A 1 97 ? -15.686 -6.187 16.745 1.00 72.75 97 ASP A N 1
ATOM 739 C CA . ASP A 1 97 ? -14.487 -6.764 16.136 1.00 72.75 97 ASP A CA 1
ATOM 740 C C . ASP A 1 97 ? -14.625 -6.960 14.616 1.00 72.75 97 ASP A C 1
ATOM 742 O O . ASP A 1 97 ? -13.615 -6.965 13.921 1.00 72.75 97 ASP A O 1
ATOM 746 N N . ASP A 1 98 ? -15.845 -7.092 14.082 1.00 73.94 98 ASP A N 1
ATOM 747 C CA . ASP A 1 98 ? -16.070 -7.195 12.632 1.00 73.94 98 ASP A CA 1
ATOM 748 C C . ASP A 1 98 ? -15.695 -5.879 11.934 1.00 73.94 98 ASP A C 1
ATOM 750 O O . ASP A 1 98 ? -15.020 -5.875 10.904 1.00 73.94 98 ASP A O 1
ATOM 754 N N . ALA A 1 99 ? -16.059 -4.744 12.537 1.00 76.50 99 ALA A N 1
ATOM 755 C CA . ALA A 1 99 ? -15.646 -3.428 12.064 1.00 76.50 99 ALA A CA 1
ATOM 756 C C . ALA A 1 99 ? -14.140 -3.180 12.263 1.00 76.50 99 ALA A C 1
ATOM 758 O O . ALA A 1 99 ? -13.504 -2.549 11.418 1.00 76.50 99 ALA A O 1
ATOM 759 N N . LEU A 1 100 ? -13.549 -3.701 13.344 1.00 76.44 100 LEU A N 1
ATOM 760 C CA . LEU A 1 100 ? -12.101 -3.641 13.559 1.00 76.44 100 LEU A CA 1
ATOM 761 C C . LEU A 1 100 ? -11.339 -4.473 12.510 1.00 76.44 100 LEU A C 1
ATOM 763 O O . LEU A 1 100 ? -10.309 -4.035 12.005 1.00 76.44 100 LEU A O 1
ATOM 767 N N . LEU A 1 101 ? -11.869 -5.630 12.110 1.00 74.12 101 LEU A N 1
ATOM 768 C CA . LEU A 1 101 ? -11.325 -6.443 11.018 1.00 74.12 101 LEU A CA 1
ATOM 769 C C . LEU A 1 101 ? -11.421 -5.740 9.661 1.00 74.12 101 LEU A C 1
ATOM 771 O O . LEU A 1 101 ? -10.449 -5.743 8.906 1.00 74.12 101 LEU A O 1
ATOM 775 N N . ALA A 1 102 ? -12.558 -5.107 9.361 1.00 75.69 102 ALA A N 1
ATOM 776 C CA . ALA A 1 102 ? -12.723 -4.320 8.138 1.00 75.69 102 ALA A CA 1
ATOM 777 C C . ALA A 1 102 ? -11.712 -3.160 8.054 1.00 75.69 102 ALA A C 1
ATOM 779 O O . ALA A 1 102 ? -11.236 -2.825 6.969 1.00 75.69 102 ALA A O 1
ATOM 780 N N . LEU A 1 103 ? -11.333 -2.580 9.197 1.00 78.50 103 LEU A N 1
ATOM 781 C CA . LEU A 1 103 ? -10.295 -1.556 9.261 1.00 78.50 103 LEU A CA 1
ATOM 782 C C . LEU A 1 103 ? -8.904 -2.103 8.891 1.00 78.50 103 LEU A C 1
ATOM 784 O O . LEU A 1 103 ? -8.189 -1.462 8.124 1.00 78.50 103 LEU A O 1
ATOM 788 N N . TYR A 1 104 ? -8.530 -3.298 9.362 1.00 76.81 104 TYR A N 1
ATOM 789 C CA . TYR A 1 104 ? -7.252 -3.914 8.973 1.00 76.81 104 TYR A CA 1
ATOM 7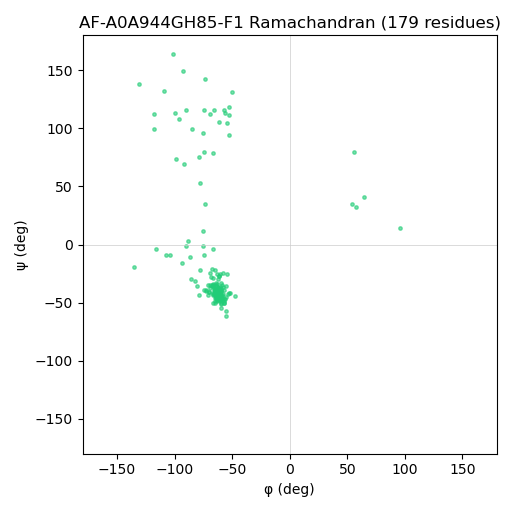90 C C . TYR A 1 104 ? -7.190 -4.267 7.485 1.00 76.81 104 TYR A C 1
ATOM 792 O O . TYR A 1 104 ? -6.147 -4.067 6.869 1.00 76.81 104 TYR A O 1
ATOM 800 N N . ASP A 1 105 ? -8.288 -4.739 6.885 1.00 75.31 105 ASP A N 1
ATOM 801 C CA . ASP A 1 105 ? -8.353 -4.984 5.433 1.00 75.31 105 ASP A CA 1
ATOM 802 C C . ASP A 1 105 ? -8.029 -3.696 4.652 1.00 75.31 105 ASP A C 1
ATOM 804 O O . ASP A 1 105 ? -7.250 -3.706 3.697 1.00 75.31 105 ASP A O 1
ATOM 808 N N . ARG A 1 106 ? -8.523 -2.550 5.140 1.00 77.50 106 ARG A N 1
ATOM 809 C CA . ARG A 1 106 ? -8.253 -1.230 4.554 1.00 77.50 106 ARG A CA 1
ATOM 810 C C . ARG A 1 106 ? -6.801 -0.786 4.672 1.00 77.50 106 ARG A C 1
ATOM 812 O O . ARG A 1 106 ? -6.287 -0.186 3.730 1.00 77.50 106 ARG A O 1
ATOM 819 N N . TYR A 1 107 ? -6.119 -1.117 5.765 1.00 75.62 107 TYR A N 1
ATOM 820 C CA . TYR A 1 107 ? -4.698 -0.786 5.944 1.00 75.62 107 TYR A CA 1
ATOM 821 C C . TYR A 1 107 ? -3.765 -1.531 5.013 1.00 75.62 107 TYR A C 1
ATOM 823 O O . TYR A 1 107 ? -2.644 -1.095 4.762 1.00 75.62 107 TYR A O 1
ATOM 831 N N . LEU A 1 108 ? -4.228 -2.650 4.483 1.00 75.88 108 LEU A N 1
ATOM 832 C CA . LEU A 1 108 ? -3.406 -3.495 3.646 1.00 75.88 108 LEU A CA 1
ATOM 833 C C . LEU A 1 108 ? -3.567 -3.180 2.152 1.00 75.88 108 LEU A C 1
ATOM 835 O O . LEU A 1 108 ? -2.708 -3.551 1.348 1.00 75.88 108 LEU A O 1
ATOM 839 N N . MET A 1 109 ? -4.618 -2.448 1.771 1.00 76.56 109 MET A N 1
ATOM 840 C CA . MET A 1 109 ? -4.873 -2.057 0.381 1.00 76.56 109 MET A CA 1
ATOM 841 C C . MET A 1 109 ? -3.750 -1.214 -0.259 1.00 76.56 109 MET A C 1
ATOM 843 O O . MET A 1 109 ? -3.411 -1.481 -1.417 1.00 76.56 109 MET A O 1
ATOM 847 N N . PRO A 1 110 ? -3.107 -0.245 0.430 1.00 78.75 110 PRO A N 1
ATOM 848 C CA . PRO A 1 110 ? -1.959 0.468 -0.133 1.00 78.75 110 PRO A CA 1
ATOM 849 C C . PRO A 1 110 ? -0.789 -0.466 -0.467 1.00 78.75 110 PRO A C 1
ATOM 851 O O . PRO A 1 110 ? -0.223 -0.379 -1.556 1.00 78.75 110 PRO A O 1
ATOM 854 N N . ALA A 1 111 ? -0.471 -1.411 0.427 1.00 79.69 111 ALA A N 1
ATOM 855 C CA . ALA A 1 111 ? 0.596 -2.387 0.212 1.00 79.69 111 ALA A CA 1
ATOM 856 C C . ALA A 1 111 ? 0.283 -3.326 -0.967 1.00 79.69 111 ALA A C 1
ATOM 858 O O . ALA A 1 111 ? 1.155 -3.581 -1.797 1.00 79.69 111 ALA A O 1
ATOM 859 N N . GLN A 1 112 ? -0.970 -3.780 -1.105 1.00 80.06 112 GLN A N 1
ATOM 860 C CA . GLN A 1 112 ? -1.419 -4.543 -2.282 1.00 80.06 112 GLN A CA 1
ATOM 861 C C . GLN A 1 112 ? -1.259 -3.756 -3.576 1.00 80.06 112 GLN A C 1
ATOM 863 O O . GLN A 1 112 ? -0.767 -4.284 -4.573 1.00 80.06 112 GLN A O 1
ATOM 868 N N . THR A 1 113 ? -1.679 -2.495 -3.555 1.00 84.62 113 THR A N 1
ATOM 869 C CA . THR A 1 113 ? -1.661 -1.626 -4.728 1.00 84.62 113 THR A CA 1
ATOM 870 C C . THR A 1 113 ? -0.227 -1.368 -5.188 1.00 84.62 113 THR A C 1
ATOM 872 O O . THR A 1 113 ? 0.088 -1.543 -6.367 1.00 84.62 113 THR A O 1
ATOM 875 N N . ALA A 1 114 ? 0.672 -1.057 -4.249 1.00 87.00 114 ALA A N 1
ATOM 876 C CA . ALA A 1 114 ? 2.098 -0.905 -4.521 1.00 87.00 114 ALA A CA 1
ATOM 877 C C . ALA A 1 114 ? 2.714 -2.198 -5.064 1.00 87.00 114 ALA A C 1
ATOM 879 O O . ALA A 1 114 ? 3.387 -2.193 -6.096 1.00 87.00 114 ALA A O 1
ATOM 880 N N . LYS A 1 115 ? 2.430 -3.333 -4.422 1.00 86.75 115 LYS A N 1
ATOM 881 C CA . LYS A 1 115 ? 2.940 -4.630 -4.859 1.00 86.75 115 LYS A CA 1
ATOM 882 C C . LYS A 1 115 ? 2.482 -4.995 -6.272 1.00 86.75 115 LYS A C 1
ATOM 884 O O . LYS A 1 115 ? 3.297 -5.449 -7.073 1.00 86.75 115 LYS A O 1
ATOM 889 N N . ALA A 1 116 ? 1.209 -4.782 -6.602 1.00 88.25 116 ALA A N 1
ATOM 890 C CA . ALA A 1 116 ? 0.678 -5.040 -7.938 1.00 88.25 116 ALA A CA 1
ATOM 891 C C . ALA A 1 116 ? 1.393 -4.195 -9.007 1.00 88.25 116 ALA A C 1
ATOM 893 O O . ALA A 1 116 ? 1.747 -4.715 -10.069 1.00 88.25 116 ALA A O 1
ATOM 894 N N . PHE A 1 117 ? 1.669 -2.923 -8.703 1.00 92.25 117 PHE A N 1
ATOM 895 C CA . PHE A 1 117 ? 2.470 -2.049 -9.559 1.00 92.25 117 PHE A CA 1
ATOM 896 C C . PHE A 1 117 ? 3.884 -2.608 -9.787 1.00 92.25 117 PHE A C 1
ATOM 898 O O . PHE A 1 117 ? 4.291 -2.784 -10.936 1.00 92.25 117 PHE A O 1
ATOM 905 N N . PHE A 1 118 ? 4.613 -2.974 -8.727 1.00 92.31 118 PHE A N 1
ATOM 906 C CA . PHE A 1 118 ? 5.970 -3.517 -8.872 1.00 92.31 118 PHE A CA 1
ATOM 907 C C . PHE A 1 118 ? 6.002 -4.884 -9.567 1.00 92.31 118 PHE A C 1
ATOM 909 O O . PHE A 1 118 ? 6.954 -5.177 -10.291 1.00 92.31 118 PHE A O 1
ATOM 916 N N . LYS A 1 119 ? 4.948 -5.702 -9.444 1.00 91.19 119 LYS A N 1
ATOM 917 C CA . LYS A 1 119 ? 4.822 -6.968 -10.188 1.00 91.19 119 LYS A CA 1
ATOM 918 C C . LYS A 1 119 ? 4.708 -6.71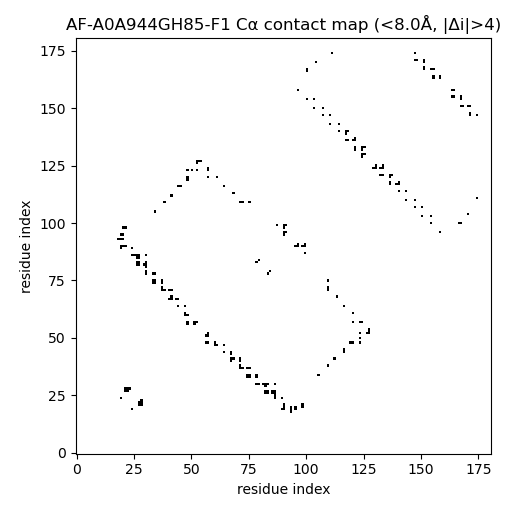9 -11.703 1.00 91.19 119 LYS A C 1
ATOM 920 O O . LYS A 1 119 ? 5.344 -7.427 -12.492 1.00 91.19 119 LYS A O 1
ATOM 925 N N . LYS A 1 120 ? 3.967 -5.680 -12.117 1.00 91.62 120 LYS A N 1
ATOM 926 C CA . LYS A 1 120 ? 3.920 -5.224 -13.520 1.00 91.62 120 LYS A CA 1
ATOM 927 C C . LYS A 1 120 ? 5.269 -4.658 -13.974 1.00 91.62 120 LYS A C 1
ATOM 929 O O . LYS A 1 120 ? 5.796 -5.122 -14.983 1.00 91.62 120 LYS A O 1
ATOM 934 N N . ALA A 1 121 ? 5.859 -3.744 -13.198 1.00 92.94 121 ALA A N 1
ATOM 935 C CA . ALA A 1 121 ? 7.157 -3.134 -13.502 1.00 92.94 121 ALA A CA 1
ATOM 936 C C . ALA A 1 121 ? 8.252 -4.194 -13.706 1.00 92.94 121 ALA A C 1
ATOM 938 O O . ALA A 1 121 ? 8.977 -4.170 -14.698 1.00 92.94 121 ALA A O 1
ATOM 939 N N . ARG A 1 122 ? 8.302 -5.199 -12.822 1.00 93.75 122 ARG A N 1
ATOM 940 C CA . ARG A 1 122 ? 9.195 -6.359 -12.934 1.00 93.75 122 ARG A CA 1
ATOM 941 C C . ARG A 1 122 ? 8.998 -7.132 -14.230 1.00 93.75 122 ARG A C 1
ATOM 943 O O . ARG A 1 122 ? 9.979 -7.539 -14.840 1.00 93.75 122 ARG A O 1
ATOM 950 N N . SER A 1 123 ? 7.756 -7.351 -14.650 1.00 91.94 123 SER A N 1
ATOM 951 C CA . SER A 1 123 ? 7.467 -8.101 -15.878 1.00 91.94 123 SER A CA 1
ATOM 952 C C . SER A 1 123 ? 8.016 -7.381 -17.115 1.00 91.94 123 SER A C 1
ATOM 954 O O . SER A 1 123 ? 8.617 -8.020 -17.978 1.00 91.94 123 SER A O 1
ATOM 956 N N . VAL A 1 124 ? 7.899 -6.049 -17.163 1.00 93.06 124 VAL A N 1
ATOM 957 C CA . VAL A 1 124 ? 8.497 -5.229 -18.231 1.00 93.06 124 VAL A CA 1
ATOM 958 C C . VAL A 1 124 ? 10.024 -5.195 -18.122 1.00 93.06 124 VAL A C 1
ATOM 960 O O . VAL A 1 124 ? 10.712 -5.355 -19.128 1.00 93.06 124 VAL A O 1
ATOM 963 N N . ALA A 1 125 ? 10.578 -5.080 -16.912 1.00 93.38 125 ALA A N 1
ATOM 964 C CA . ALA A 1 125 ? 12.024 -5.117 -16.689 1.00 93.38 125 ALA A CA 1
ATOM 965 C C . ALA A 1 125 ? 12.659 -6.437 -17.167 1.00 93.38 125 ALA A C 1
ATOM 967 O O . ALA A 1 125 ? 13.731 -6.413 -17.772 1.00 93.38 125 ALA A O 1
ATOM 968 N N . ILE A 1 126 ? 11.981 -7.576 -16.966 1.00 93.50 126 ILE A N 1
ATOM 969 C CA . ILE A 1 126 ? 12.389 -8.876 -17.524 1.00 93.50 126 ILE A CA 1
ATOM 970 C C . ILE A 1 126 ? 12.418 -8.810 -19.055 1.00 93.50 126 ILE A C 1
ATOM 972 O O . ILE A 1 126 ? 13.416 -9.196 -19.659 1.00 93.50 126 ILE A O 1
ATOM 976 N N . ALA A 1 127 ? 11.360 -8.290 -19.687 1.00 92.81 127 ALA A N 1
ATOM 977 C CA . ALA A 1 127 ? 11.283 -8.180 -21.146 1.00 92.81 127 ALA A CA 1
ATOM 978 C C . ALA A 1 127 ? 12.371 -7.264 -21.742 1.00 92.81 127 ALA A C 1
ATOM 980 O O . ALA A 1 127 ? 12.832 -7.498 -22.858 1.00 92.81 127 ALA A O 1
ATOM 981 N N . LEU A 1 128 ? 12.813 -6.260 -20.981 1.00 93.88 128 LEU A N 1
ATOM 982 C CA . LEU A 1 128 ? 13.895 -5.338 -21.338 1.00 93.88 128 LEU A CA 1
ATOM 983 C C . LEU A 1 128 ? 15.296 -5.826 -20.921 1.00 93.88 128 LEU A C 1
ATOM 985 O O . LEU A 1 128 ? 16.271 -5.108 -21.125 1.00 93.88 128 LEU A O 1
ATOM 989 N N . ASN A 1 129 ? 15.431 -7.028 -20.347 1.00 94.94 129 ASN A N 1
ATOM 990 C CA . ASN A 1 129 ? 16.690 -7.570 -19.814 1.00 94.94 129 ASN A CA 1
ATOM 991 C C . ASN A 1 129 ? 17.358 -6.687 -18.733 1.00 94.94 129 ASN A C 1
ATOM 993 O O . ASN A 1 129 ? 18.584 -6.658 -18.599 1.00 94.94 129 ASN A O 1
ATOM 997 N N . ARG A 1 130 ? 16.564 -5.976 -17.924 1.00 93.44 130 ARG A N 1
ATOM 998 C CA . ARG A 1 130 ? 17.038 -5.083 -16.853 1.00 93.44 130 ARG A CA 1
ATOM 999 C C . ARG A 1 130 ? 17.144 -5.818 -15.516 1.00 93.44 130 ARG A C 1
ATOM 1001 O O . ARG A 1 130 ? 16.374 -5.567 -14.593 1.00 93.44 130 ARG A O 1
ATOM 1008 N N . GLN A 1 131 ? 18.108 -6.733 -15.401 1.00 94.25 131 GLN A N 1
ATOM 1009 C CA . GLN A 1 131 ? 18.213 -7.618 -14.230 1.00 94.25 131 GLN A CA 1
ATOM 1010 C C . GLN A 1 131 ? 18.360 -6.867 -12.893 1.00 94.25 131 GLN A C 1
ATOM 1012 O O . GLN A 1 131 ? 17.754 -7.272 -11.907 1.00 94.25 131 GLN A O 1
ATOM 1017 N N . GLY A 1 132 ? 19.089 -5.744 -12.860 1.00 94.75 132 GLY A N 1
ATOM 1018 C CA . GLY A 1 132 ? 19.218 -4.936 -11.639 1.00 94.75 132 GLY A CA 1
ATOM 1019 C C . GLY A 1 132 ? 17.876 -4.396 -11.124 1.00 94.75 132 GLY A C 1
ATOM 1020 O O . GLY A 1 132 ? 17.628 -4.388 -9.917 1.00 94.75 132 GLY A O 1
ATOM 1021 N N . ASP A 1 133 ? 16.974 -4.017 -12.031 1.00 94.19 133 ASP A N 1
ATOM 1022 C CA . ASP A 1 133 ? 15.630 -3.563 -11.672 1.00 94.19 133 ASP A CA 1
ATOM 1023 C C . ASP A 1 133 ? 14.774 -4.752 -11.207 1.00 94.19 133 ASP A C 1
ATOM 1025 O O . ASP A 1 133 ? 14.057 -4.652 -10.215 1.00 94.19 133 ASP A O 1
ATOM 1029 N N . VAL A 1 134 ? 14.892 -5.907 -11.875 1.00 93.56 134 VAL A N 1
ATOM 1030 C CA . VAL A 1 134 ? 14.206 -7.150 -11.478 1.00 93.56 134 VAL A CA 1
ATOM 1031 C C . VAL A 1 134 ? 14.566 -7.549 -10.047 1.00 93.56 134 VAL A C 1
ATOM 1033 O O . VAL A 1 134 ? 13.670 -7.860 -9.260 1.00 93.56 134 VAL A O 1
ATOM 1036 N N . ASP A 1 135 ? 15.853 -7.522 -9.702 1.00 93.31 135 ASP A N 1
ATOM 1037 C CA . ASP A 1 135 ? 16.336 -7.862 -8.363 1.00 93.31 135 ASP A CA 1
ATOM 1038 C C . ASP A 1 135 ? 15.823 -6.862 -7.321 1.00 93.31 135 ASP A C 1
ATOM 1040 O O . ASP A 1 135 ? 15.310 -7.270 -6.276 1.00 93.31 135 ASP A O 1
ATOM 1044 N N . THR A 1 136 ? 15.860 -5.567 -7.651 1.00 94.00 136 THR A N 1
ATOM 1045 C CA . THR A 1 136 ? 15.305 -4.500 -6.806 1.00 94.00 136 THR A CA 1
ATOM 1046 C C . THR A 1 136 ? 13.824 -4.741 -6.525 1.00 94.00 136 THR A C 1
ATOM 1048 O O . THR A 1 136 ? 13.413 -4.782 -5.369 1.00 94.00 136 THR A O 1
ATOM 1051 N N . PHE A 1 137 ? 13.014 -4.989 -7.558 1.00 92.81 137 PHE A N 1
ATOM 1052 C CA . PHE A 1 137 ? 11.579 -5.207 -7.381 1.00 92.81 137 PHE A CA 1
ATOM 1053 C C . PHE A 1 137 ? 11.260 -6.496 -6.623 1.00 92.81 137 PHE A C 1
ATOM 1055 O O . PHE A 1 137 ? 10.302 -6.515 -5.853 1.00 92.81 137 PHE A O 1
ATOM 1062 N N . ASN A 1 138 ? 12.049 -7.564 -6.790 1.00 89.12 138 ASN A N 1
ATOM 1063 C CA . ASN A 1 138 ? 11.901 -8.770 -5.971 1.00 89.12 138 ASN A CA 1
ATOM 1064 C C . ASN A 1 138 ? 12.093 -8.450 -4.484 1.00 89.12 138 ASN A C 1
ATOM 1066 O O . ASN A 1 138 ? 11.266 -8.851 -3.668 1.00 89.12 138 ASN A O 1
ATOM 1070 N N . GLN A 1 139 ? 13.146 -7.703 -4.141 1.00 90.44 139 GLN A N 1
ATOM 1071 C CA . GLN A 1 139 ? 13.404 -7.302 -2.760 1.00 90.44 139 GLN A CA 1
ATOM 1072 C C . GLN A 1 139 ? 12.288 -6.400 -2.218 1.00 90.44 139 GLN A C 1
ATOM 1074 O O . GLN A 1 139 ? 11.762 -6.661 -1.139 1.00 90.44 139 GLN A O 1
ATOM 1079 N N . THR A 1 140 ? 11.860 -5.397 -2.986 1.00 88.12 140 THR A N 1
ATOM 1080 C CA . THR A 1 140 ? 10.766 -4.501 -2.587 1.00 88.12 140 THR A CA 1
ATOM 1081 C C . THR A 1 140 ? 9.461 -5.265 -2.337 1.00 88.12 140 THR A C 1
ATOM 1083 O O . THR A 1 140 ? 8.749 -4.986 -1.375 1.00 88.12 140 THR A O 1
ATOM 1086 N N . MET A 1 141 ? 9.134 -6.270 -3.157 1.00 86.19 141 MET A N 1
ATOM 1087 C CA . MET A 1 141 ? 7.946 -7.099 -2.925 1.00 86.19 141 MET A CA 1
ATOM 1088 C C . MET A 1 141 ? 8.030 -7.888 -1.608 1.00 86.19 141 MET A C 1
ATOM 1090 O O . MET A 1 141 ? 7.031 -7.949 -0.894 1.00 86.19 141 MET A O 1
ATOM 1094 N N . VAL A 1 142 ? 9.208 -8.411 -1.245 1.00 85.00 142 VAL A N 1
ATOM 1095 C CA . VAL A 1 142 ? 9.435 -9.096 0.045 1.00 85.00 142 VAL A CA 1
ATOM 1096 C C . VAL A 1 142 ? 9.255 -8.146 1.237 1.00 85.00 142 VAL A C 1
ATOM 1098 O O . VAL A 1 142 ? 8.737 -8.541 2.286 1.00 85.00 142 VAL A O 1
ATOM 1101 N N . GLU A 1 143 ? 9.646 -6.879 1.096 1.00 83.88 143 GLU A N 1
ATOM 1102 C CA . GLU A 1 143 ? 9.436 -5.860 2.133 1.00 83.88 143 GLU A CA 1
ATOM 1103 C C . GLU A 1 143 ? 7.941 -5.569 2.348 1.00 83.88 143 GLU A C 1
ATOM 1105 O O . GLU A 1 143 ? 7.486 -5.471 3.495 1.00 83.88 143 GLU A O 1
ATOM 1110 N N . PHE A 1 144 ? 7.143 -5.528 1.274 1.00 80.81 144 PHE A N 1
ATOM 1111 C CA . PHE A 1 144 ? 5.685 -5.429 1.399 1.00 80.81 144 PHE A CA 1
ATOM 1112 C C . PHE A 1 144 ? 5.087 -6.640 2.113 1.00 80.81 144 PHE A C 1
ATOM 1114 O O . PHE A 1 144 ? 4.239 -6.467 2.988 1.00 80.81 144 PHE A O 1
ATOM 1121 N N . ASP A 1 145 ? 5.560 -7.849 1.813 1.00 73.62 145 ASP A N 1
ATOM 1122 C CA . ASP A 1 145 ? 5.089 -9.067 2.482 1.00 73.62 145 ASP A CA 1
ATOM 1123 C C . ASP A 1 145 ? 5.390 -9.043 3.979 1.00 73.62 145 ASP A C 1
ATOM 1125 O O . ASP A 1 145 ? 4.537 -9.366 4.808 1.00 73.62 145 ASP A O 1
ATOM 1129 N N . THR A 1 146 ? 6.586 -8.582 4.337 1.00 77.38 146 THR A N 1
ATOM 1130 C CA . THR A 1 146 ? 6.990 -8.414 5.736 1.00 77.38 146 THR A CA 1
ATOM 1131 C C . THR A 1 146 ? 6.089 -7.408 6.455 1.00 77.38 146 THR A C 1
ATOM 1133 O O . THR A 1 146 ? 5.648 -7.664 7.575 1.00 77.38 146 THR A O 1
ATOM 1136 N N . THR A 1 147 ? 5.759 -6.294 5.800 1.00 75.75 147 THR A N 1
ATOM 1137 C CA . THR A 1 147 ? 4.875 -5.254 6.350 1.00 75.75 147 THR A CA 1
ATOM 1138 C C . THR A 1 147 ? 3.456 -5.784 6.579 1.00 75.75 147 THR A C 1
ATOM 1140 O O . THR A 1 147 ? 2.874 -5.574 7.644 1.00 75.75 147 THR A O 1
ATOM 1143 N N . VAL A 1 148 ? 2.910 -6.544 5.624 1.00 72.44 148 VAL A N 1
ATOM 1144 C CA . VAL A 1 148 ? 1.605 -7.210 5.773 1.00 72.44 148 VAL A CA 1
ATOM 1145 C C . VAL A 1 148 ? 1.611 -8.150 6.981 1.00 72.44 148 VAL A C 1
ATOM 1147 O O . VAL A 1 148 ? 0.679 -8.129 7.785 1.00 72.44 148 VAL A O 1
ATOM 1150 N N . MET A 1 149 ? 2.675 -8.937 7.160 1.00 70.75 149 MET A N 1
ATOM 1151 C CA . MET A 1 149 ? 2.801 -9.846 8.303 1.00 70.75 149 MET A CA 1
ATOM 1152 C C . MET A 1 149 ? 2.879 -9.110 9.646 1.00 70.75 149 MET A C 1
ATOM 1154 O O . MET A 1 149 ? 2.327 -9.590 10.636 1.00 70.75 149 MET A O 1
ATOM 1158 N N . GLN A 1 150 ? 3.507 -7.933 9.695 1.00 73.75 150 GLN A N 1
ATOM 1159 C CA . GLN A 1 150 ? 3.512 -7.094 10.897 1.00 73.75 150 GLN A CA 1
ATOM 1160 C C . GLN A 1 150 ? 2.104 -6.595 11.245 1.00 73.75 150 GLN A C 1
ATOM 1162 O O . GLN A 1 150 ? 1.705 -6.662 12.407 1.00 73.75 150 GLN A O 1
ATOM 1167 N N . ILE A 1 151 ? 1.322 -6.168 10.249 1.00 72.06 151 ILE A N 1
ATOM 1168 C CA . ILE A 1 151 ? -0.072 -5.740 10.447 1.00 72.06 151 ILE A CA 1
ATOM 1169 C C . ILE A 1 151 ? -0.939 -6.908 10.937 1.00 72.06 151 ILE A C 1
ATOM 1171 O O . ILE A 1 151 ? -1.755 -6.729 11.842 1.00 72.06 151 ILE A O 1
ATOM 1175 N N . VAL A 1 152 ? -0.727 -8.118 10.411 1.00 68.19 152 VAL A N 1
ATOM 1176 C CA . VAL A 1 152 ? -1.387 -9.337 10.910 1.00 68.19 152 VAL A CA 1
ATOM 1177 C C . VAL A 1 152 ? -1.027 -9.594 12.376 1.00 68.19 152 VAL A C 1
ATOM 1179 O O . VAL A 1 152 ? -1.923 -9.852 13.175 1.00 68.19 152 VAL A O 1
ATOM 1182 N N . GLY A 1 153 ? 0.243 -9.453 12.765 1.00 66.25 153 GLY A N 1
ATOM 1183 C CA . GLY A 1 153 ? 0.661 -9.590 14.166 1.00 66.25 153 GLY A CA 1
ATOM 1184 C C . GLY A 1 153 ? 0.011 -8.558 15.101 1.00 66.25 153 GLY A C 1
ATOM 1185 O O . GLY A 1 153 ? -0.381 -8.888 16.223 1.00 66.25 153 GLY A O 1
ATOM 1186 N N . VAL A 1 154 ? -0.172 -7.319 14.631 1.00 70.94 154 VAL A N 1
ATOM 1187 C CA . VAL A 1 154 ? -0.917 -6.281 15.365 1.00 70.94 154 VAL A CA 1
ATOM 1188 C C . VAL A 1 154 ? -2.402 -6.639 15.472 1.00 70.94 154 VAL A C 1
ATOM 1190 O O . VAL A 1 154 ? -2.962 -6.526 16.557 1.00 70.94 154 VAL A O 1
ATOM 1193 N N . CYS A 1 155 ? -3.028 -7.131 14.397 1.00 71.44 155 CYS A N 1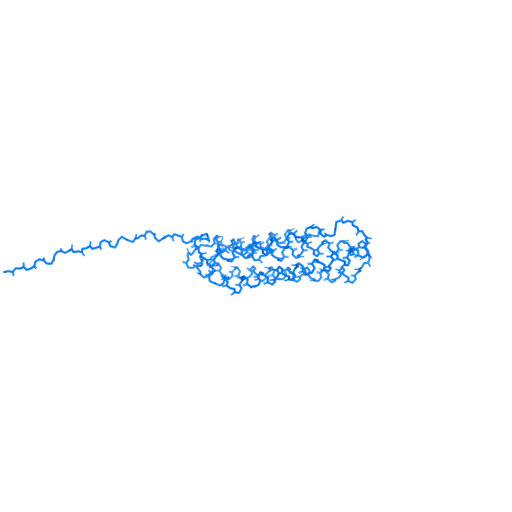
ATOM 1194 C CA . CYS A 1 155 ? -4.409 -7.633 14.406 1.00 71.44 155 CYS A CA 1
ATOM 1195 C C . CYS A 1 155 ? -4.598 -8.752 15.442 1.00 71.44 155 CYS A C 1
ATOM 1197 O O . CYS A 1 155 ? -5.527 -8.701 16.246 1.00 71.44 155 CYS A O 1
ATOM 1199 N N . GLU A 1 156 ? -3.690 -9.733 15.470 1.00 69.12 156 GLU A N 1
ATOM 1200 C CA . GLU A 1 156 ? -3.728 -10.843 16.431 1.00 69.12 156 GLU A CA 1
ATOM 1201 C C . GLU A 1 156 ? -3.552 -10.369 17.881 1.00 69.12 156 GLU A C 1
ATOM 1203 O O . GLU A 1 156 ? -4.144 -10.946 18.789 1.00 69.12 156 GLU A O 1
ATOM 1208 N N . THR A 1 157 ? -2.774 -9.305 18.103 1.00 71.94 157 THR A N 1
ATOM 1209 C CA . THR A 1 157 ? -2.592 -8.700 19.433 1.00 71.94 157 THR A CA 1
ATOM 1210 C C . THR A 1 157 ? -3.817 -7.892 19.866 1.00 71.94 157 THR A C 1
ATOM 1212 O O . THR A 1 157 ? -4.199 -7.908 21.036 1.00 71.94 157 THR A O 1
ATOM 1215 N N . ASP A 1 158 ? -4.433 -7.174 18.928 1.00 69.00 158 ASP A N 1
ATOM 1216 C CA . ASP A 1 158 ? -5.557 -6.279 19.187 1.00 69.00 158 ASP A CA 1
ATOM 1217 C C . ASP A 1 158 ? -6.897 -7.026 19.353 1.00 69.00 158 ASP A C 1
ATOM 1219 O O . ASP A 1 158 ? -7.807 -6.492 19.995 1.00 69.00 158 ASP A O 1
ATOM 1223 N N . LEU A 1 159 ? -7.029 -8.254 18.832 1.00 65.75 159 LEU A N 1
ATOM 1224 C CA . LEU A 1 159 ? -8.222 -9.096 18.977 1.00 65.75 159 LEU A CA 1
ATOM 1225 C C . LEU A 1 159 ? -8.082 -10.092 20.141 1.00 65.75 159 LEU A C 1
ATOM 1227 O O . LEU A 1 159 ? -7.394 -11.104 20.058 1.00 65.75 159 LEU A O 1
ATOM 1231 N N . ALA A 1 160 ? -8.814 -9.844 21.228 1.00 56.72 160 ALA A N 1
ATOM 1232 C CA . ALA A 1 160 ? -8.679 -10.553 22.506 1.00 56.72 160 ALA A CA 1
ATOM 1233 C C . ALA A 1 160 ? -9.274 -11.988 22.571 1.00 56.72 160 ALA A C 1
ATOM 1235 O O . ALA A 1 160 ? -9.396 -12.535 23.668 1.00 56.72 160 ALA A O 1
ATOM 1236 N N . ALA A 1 161 ? -9.666 -12.614 21.452 1.00 58.62 161 ALA A N 1
ATOM 1237 C CA . ALA A 1 161 ? -10.364 -13.911 21.443 1.00 58.62 161 ALA A CA 1
ATOM 1238 C C . ALA A 1 161 ? -9.758 -14.939 20.469 1.00 58.62 161 ALA A C 1
ATOM 1240 O O . ALA A 1 161 ? -9.472 -14.629 19.310 1.00 58.62 161 ALA A O 1
ATOM 1241 N N . SER A 1 162 ? -9.664 -16.202 20.914 1.00 56.94 162 SER A N 1
ATOM 1242 C CA . SER A 1 162 ? -9.201 -17.362 20.123 1.00 56.94 162 SER A CA 1
ATOM 1243 C C . SER A 1 162 ? -9.967 -17.565 18.816 1.00 56.94 162 SER A C 1
ATOM 1245 O O . SER A 1 162 ? -9.438 -18.119 17.855 1.00 56.94 162 SER A O 1
ATOM 1247 N N . ASP A 1 163 ? -11.204 -17.085 18.774 1.00 55.34 163 ASP A N 1
ATOM 1248 C CA . ASP A 1 163 ? -12.164 -17.353 17.707 1.00 55.34 163 ASP A CA 1
ATOM 1249 C C . ASP A 1 163 ? -11.999 -16.358 16.544 1.00 55.34 163 ASP A C 1
ATOM 1251 O O . ASP A 1 163 ? -12.549 -16.565 15.464 1.00 55.34 163 ASP A O 1
ATOM 1255 N N . LYS A 1 164 ? -11.206 -15.290 16.748 1.00 57.31 164 LYS A N 1
ATOM 1256 C CA . LYS A 1 164 ? -10.918 -14.238 15.753 1.00 57.31 164 LYS A CA 1
ATOM 1257 C C . LYS A 1 164 ? -9.497 -14.302 15.189 1.00 57.31 164 LYS A C 1
ATOM 1259 O O . LYS A 1 164 ? -9.216 -13.697 14.159 1.00 57.31 164 LYS A O 1
ATOM 1264 N N . LEU A 1 165 ? -8.642 -15.147 15.767 1.00 59.59 165 LEU A N 1
ATOM 1265 C CA . LEU A 1 165 ? -7.356 -15.564 15.191 1.00 59.59 165 LEU A CA 1
ATOM 1266 C C . LEU A 1 165 ? -7.483 -16.113 13.752 1.00 59.59 165 LEU A C 1
ATOM 1268 O O . LEU A 1 165 ? -6.670 -15.747 12.904 1.00 59.59 165 LEU A O 1
ATOM 1272 N N . PRO A 1 166 ? -8.499 -16.938 13.415 1.00 62.94 166 PRO A N 1
ATOM 1273 C CA . PRO A 1 166 ? -8.733 -17.363 12.036 1.00 62.94 166 PRO A CA 1
ATOM 1274 C C . PRO A 1 166 ? -9.028 -16.205 11.073 1.00 62.94 166 PRO A C 1
ATOM 1276 O O . PRO A 1 166 ? -8.724 -16.329 9.892 1.00 62.94 166 PRO A O 1
ATOM 1279 N N . LEU A 1 167 ? -9.574 -15.079 11.551 1.00 59.09 167 LEU A N 1
ATOM 1280 C CA . LEU A 1 167 ? -9.893 -13.909 10.725 1.00 59.09 167 LEU A CA 1
ATOM 1281 C C . LEU A 1 167 ? -8.645 -13.068 10.414 1.00 59.09 167 LEU A C 1
ATOM 1283 O O . LEU A 1 167 ? -8.435 -12.746 9.248 1.00 59.09 167 LEU A O 1
ATOM 1287 N N . CYS A 1 168 ? -7.752 -12.813 11.382 1.00 66.56 168 CYS A N 1
ATOM 1288 C CA . CYS A 1 168 ? -6.442 -12.198 11.086 1.00 66.56 168 CYS A CA 1
ATOM 1289 C C . CYS A 1 168 ? -5.582 -13.099 10.174 1.00 66.56 168 CYS A C 1
ATOM 1291 O O . CYS A 1 168 ? -4.873 -12.616 9.289 1.00 66.56 168 CYS A O 1
ATOM 1293 N N . LYS A 1 169 ? -5.695 -14.426 10.318 1.00 64.69 169 LYS A N 1
ATOM 1294 C CA . LYS A 1 169 ? -5.060 -15.389 9.403 1.00 64.69 169 LYS A CA 1
ATOM 1295 C C . LYS A 1 169 ? -5.710 -15.422 8.020 1.00 64.69 169 LYS A C 1
ATOM 1297 O O . LYS A 1 169 ? -5.000 -15.584 7.035 1.00 64.69 169 LYS A O 1
ATOM 1302 N N . ALA A 1 170 ? -7.026 -15.243 7.917 1.00 64.00 170 ALA A N 1
ATOM 1303 C CA . ALA A 1 170 ? -7.719 -15.121 6.635 1.00 64.00 170 ALA A CA 1
ATOM 1304 C C . ALA A 1 170 ? -7.340 -13.826 5.906 1.00 64.00 170 ALA A C 1
ATOM 1306 O O . ALA A 1 170 ? -7.206 -13.843 4.685 1.00 64.00 170 ALA A O 1
ATOM 1307 N N . ILE A 1 171 ? -7.109 -12.737 6.652 1.00 64.31 171 ILE A N 1
ATOM 1308 C CA . ILE A 1 171 ? -6.471 -11.527 6.132 1.00 64.31 171 ILE A CA 1
ATOM 1309 C C . ILE A 1 171 ? -5.127 -11.942 5.525 1.00 64.31 171 ILE A C 1
ATOM 1311 O O . ILE A 1 171 ? -5.017 -11.892 4.309 1.00 64.31 171 ILE A O 1
ATOM 1315 N N . SER A 1 172 ? -4.187 -12.505 6.298 1.00 61.31 172 SER A N 1
ATOM 1316 C CA . SER A 1 172 ? -2.893 -13.004 5.782 1.00 61.31 172 SER A CA 1
ATOM 1317 C C . SER A 1 172 ? -3.017 -13.890 4.528 1.00 61.31 172 SER A C 1
ATOM 1319 O O . SER A 1 172 ? -2.303 -13.665 3.553 1.00 61.31 172 SER A O 1
ATOM 1321 N N . ALA A 1 173 ? -3.963 -14.834 4.498 1.00 63.12 173 ALA A N 1
ATOM 1322 C CA . ALA A 1 173 ? -4.191 -15.729 3.363 1.00 63.12 173 ALA A CA 1
ATOM 1323 C C . ALA A 1 173 ? -4.620 -14.988 2.082 1.00 63.12 173 ALA A C 1
ATOM 1325 O O . ALA A 1 173 ? -4.091 -15.281 1.013 1.00 63.12 173 ALA A O 1
ATOM 1326 N N . LYS A 1 174 ? -5.491 -13.969 2.171 1.00 62.59 174 LYS A N 1
ATOM 1327 C CA . LYS A 1 174 ? -5.849 -13.123 1.013 1.00 62.59 174 LYS A CA 1
ATOM 1328 C C . LYS A 1 174 ? -4.630 -12.423 0.406 1.00 62.59 174 LYS A C 1
ATOM 1330 O O . LYS A 1 174 ? -4.569 -12.245 -0.809 1.00 62.59 174 LYS A O 1
ATOM 1335 N N . PHE A 1 175 ? -3.653 -12.037 1.229 1.00 57.91 175 PHE A N 1
ATOM 1336 C CA . PHE A 1 175 ? -2.407 -11.431 0.744 1.00 57.91 175 PHE A CA 1
ATOM 1337 C C . PHE A 1 175 ? -1.403 -12.487 0.275 1.00 57.91 175 PHE A C 1
ATOM 1339 O O . PHE A 1 175 ? -0.679 -12.210 -0.676 1.00 57.91 175 PHE A O 1
ATOM 1346 N N . SER A 1 176 ? -1.414 -13.683 0.884 1.00 53.12 176 SER A N 1
ATOM 1347 C CA . SER A 1 176 ? -0.638 -14.881 0.515 1.00 53.12 176 SER A CA 1
ATOM 1348 C C . SER A 1 176 ? -1.051 -15.531 -0.813 1.00 53.12 176 SER A C 1
ATOM 1350 O O . SER A 1 176 ? -0.209 -16.136 -1.476 1.00 53.12 176 SER A O 1
ATOM 1352 N N . ASP A 1 177 ? -2.302 -15.396 -1.239 1.00 48.44 177 ASP A N 1
ATOM 1353 C CA . ASP A 1 177 ? -2.752 -15.921 -2.535 1.00 48.44 177 ASP A CA 1
ATOM 1354 C C . ASP A 1 177 ? -2.493 -14.929 -3.682 1.00 48.44 177 ASP A C 1
ATOM 1356 O O . ASP A 1 177 ? -2.137 -15.338 -4.785 1.00 48.44 177 ASP A O 1
ATOM 1360 N N . ALA A 1 178 ? -2.501 -13.615 -3.412 1.00 41.84 178 ALA A N 1
ATOM 1361 C CA . ALA A 1 178 ? -1.938 -12.595 -4.319 1.00 41.84 178 ALA A CA 1
ATOM 1362 C C . ALA A 1 178 ? -0.396 -12.691 -4.466 1.00 41.84 178 ALA A C 1
ATOM 1364 O O . ALA A 1 178 ? 0.237 -11.940 -5.214 1.00 41.84 178 ALA A O 1
ATOM 1365 N N . LEU A 1 179 ? 0.199 -13.609 -3.707 1.00 37.22 179 LEU A N 1
ATOM 1366 C CA . LEU A 1 179 ? 1.617 -13.792 -3.426 1.00 37.22 179 LEU A CA 1
ATOM 1367 C C . LEU A 1 179 ? 2.230 -14.965 -4.203 1.00 37.22 179 LEU A C 1
ATOM 1369 O O . LEU A 1 179 ? 3.452 -15.110 -4.217 1.00 37.22 179 LEU A O 1
ATOM 1373 N N . GLN A 1 180 ? 1.410 -15.781 -4.871 1.00 34.31 180 GLN A N 1
ATOM 1374 C CA . GLN A 1 180 ? 1.929 -16.806 -5.768 1.00 34.31 180 GLN A CA 1
ATOM 1375 C C . GLN A 1 180 ? 2.457 -16.167 -7.071 1.00 34.31 180 GLN A C 1
ATOM 1377 O O . GLN A 1 180 ? 1.898 -15.157 -7.524 1.00 34.31 180 GLN A O 1
ATOM 1382 N N . PRO A 1 181 ? 3.576 -16.688 -7.621 1.00 37.91 181 PRO A N 1
ATOM 1383 C CA . PRO A 1 181 ? 4.244 -16.137 -8.798 1.00 37.91 181 PRO A CA 1
ATOM 1384 C C . PRO A 1 181 ? 3.287 -15.881 -9.962 1.00 37.91 181 PRO A C 1
ATOM 1386 O O . PRO A 1 181 ? 2.551 -16.813 -10.346 1.00 37.91 181 PRO A O 1
#

Sequence (181 aa):
MKIRILSLLLFLIPLPAVAQTYETIDACQALDREITAAQEEAAALSKLFDGTNDETAYLTDLYEGIKILTKTGEMFFKAADSHETACKDALKAAKNDDALLALYDRYLMPAQTAKAFFKKARSVAIALNRQGDVDTFNQTMVEFDTTVMQIVGVCETDLAASDKLPLCKAISAKFSDALQP

Foldseek 3Di:
DDDDPDDPPVPPPPDPPPLDALVNQPLSVQLVVLLVVLVVLLVVLVVQLPDDLDPVSLVVSVVVNVVSLVVSVVSNVVSCVVRVVVSLVVCVVSVPLVRVLVVLLSVLVSLLSNLVSLVSSLVSCVVNVVVVSVVVSVVVNVVSLVVLVVSLVVSVVSDPDPVCNVSSVVSNVVVVVVVDD

Nearest PDB structures (foldseek):
  8gji-assembly1_A  TM=5.087E-01  e=2.704E-01  synthetic construct
  8gjg-assembly1_A  TM=3.811E-01  e=2.704E-01  synthetic construct
  8fbj-assembly1_A  TM=4.064E-01  e=1.704E+00  synthetic construct
  7cbc-assembly2_B  TM=3.735E-01  e=2.080E+00  synthetic construct
  7jh5-assembly2_B  TM=3.588E-01  e=5.093E+00  synthetic construct